Protein AF-A0A8E7EJH7-F1 (afdb_monomer_lite)

InterPro domains:
  IPR011990 Tetratricopeptide-like helical domain superfamily [G3DSA:1.25.40.10] (66-217)
  IPR011990 Tetratricopeptide-like helical domain superfamily [SSF48452] (89-198)
  IPR019734 Tetratricopeptide repeat [PS50005] (94-127)
  IPR019734 Tetratricopeptide repeat [PS50005] (128-161)
  IPR019734 Tetratricopeptide repeat [SM00028] (94-127)
  IPR019734 Tetratricopeptide repeat [SM00028] (128-161)
  IPR019734 Tetratricopeptide repeat [SM00028] (165-198)
  IPR051685 Ycf3/AcsC/BcsC/TPR Multifunctional [PTHR44943] (89-193)

Foldseek 3Di:
DPPVVVVVVVVVVVVVVPPPPPPVPPPFDDDPPDGDDPVDDPPPDDDDDPDDDDDPPDPDPPVVVVPDDPVVVVPPDPPPCPPPPPPPLDVVQLVVLLVQLVVCVVVVNLVSNLVSLVVSCVSPVLALSSLLSNLVSCVSVVVLVVSLVSLVSSVVSPPDLDQSLSSLLSNLVSCVVVLVLVSSLVSLVSSLVSCVVNVDDPPVVNVVSVVSNVVSVVSVVVVVVVVPPPPDPPPPPDD

Radius of gyration: 35.53 Å; chains: 1; bounding box: 103×57×120 Å

Sequence (239 aa):
MSHNLLTLLILTILLSVVGIVCTADTGKVYYNGYAFDPDLVPSGMVPYEDGWSHGSLFSAPNWLLKQIDQNLMSTVLDRGVTPSPTPTITPDQTDDYITTGYAALDGGNYRGAYSAFQKATELDPTNPEAWYGLGITLERQKRYLSALEAYQQAITSAEGAASNWASYAGLGRVFNNLNRFPEAVNALETALTQYENAGVSHPDEQDEITRLLEEVRRKLGEHNSYFSSPYIPPLVTGG

pLDDT: mean 71.61, std 22.42, range [33.59, 96.56]

Secondary structure (DSSP, 8-state):
--HHHHHHHHHHHHHHHS-------TT---STT----TT---TT----TT------S----HHHHTTS-TTTHHHH--------------HHHHHHHHHHHHHHHHTT-HHHHHHHHHHHHHH-TT-HHHHHHHHHHHHHTT-HHHHHHHHHHHHHHT-SS---HHHHHHHHHHHHHTT-HHHHHHHHHHHHHHHHHHT---HHHHHHHHHHHHHHHHHHHHHHHHHT-----------

Structure (mmCIF, N/CA/C/O backbone):
data_AF-A0A8E7EJH7-F1
#
_entry.id   AF-A0A8E7EJH7-F1
#
loop_
_atom_site.group_PDB
_atom_site.id
_atom_site.type_symbol
_atom_site.label_atom_id
_atom_site.label_alt_id
_atom_site.label_comp_id
_atom_site.label_asym_id
_atom_site.label_entity_id
_atom_site.label_seq_id
_atom_site.pdbx_PDB_ins_code
_atom_site.Cartn_x
_atom_site.Cartn_y
_atom_site.Cartn_z
_atom_site.occupancy
_atom_site.B_iso_or_equiv
_atom_site.auth_seq_id
_atom_site.auth_comp_id
_atom_site.auth_asym_id
_atom_site.auth_atom_id
_atom_site.pdbx_PDB_model_num
ATOM 1 N N . MET A 1 1 ? 71.546 -33.911 -71.007 1.00 57.72 1 MET A N 1
ATOM 2 C CA . MET A 1 1 ? 70.275 -33.217 -70.685 1.00 57.72 1 MET A CA 1
ATOM 3 C C . MET A 1 1 ? 69.485 -33.852 -69.529 1.00 57.72 1 MET A C 1
ATOM 5 O O . MET A 1 1 ? 68.487 -33.268 -69.140 1.00 57.72 1 MET A O 1
ATOM 9 N N . SER A 1 2 ? 69.914 -34.970 -68.918 1.00 60.00 2 SER A N 1
ATOM 10 C CA . SER A 1 2 ? 69.167 -35.632 -67.826 1.00 60.00 2 SER A CA 1
ATOM 11 C C . SER A 1 2 ? 69.536 -35.184 -66.400 1.00 60.00 2 SER A C 1
ATOM 13 O O . SER A 1 2 ? 68.711 -35.314 -65.503 1.00 60.00 2 SER A O 1
ATOM 15 N N . HIS A 1 3 ? 70.729 -34.619 -66.164 1.00 57.25 3 HIS A N 1
ATOM 16 C CA . HIS A 1 3 ? 71.141 -34.200 -64.811 1.00 57.25 3 HIS A CA 1
ATOM 17 C C . HIS A 1 3 ? 70.481 -32.906 -64.314 1.00 57.25 3 HIS A C 1
ATOM 19 O O . HIS A 1 3 ? 70.252 -32.778 -63.118 1.00 57.25 3 HIS A O 1
ATOM 25 N N . ASN A 1 4 ? 70.097 -31.996 -65.215 1.00 58.16 4 ASN A N 1
ATOM 26 C CA . ASN A 1 4 ? 69.425 -30.746 -64.836 1.00 58.16 4 ASN A CA 1
ATOM 27 C C . ASN A 1 4 ? 67.951 -30.943 -64.458 1.00 58.16 4 ASN A C 1
ATOM 29 O O . ASN A 1 4 ? 67.398 -30.131 -63.725 1.00 58.16 4 ASN A O 1
ATOM 33 N N . LEU A 1 5 ? 67.312 -32.015 -64.940 1.00 61.06 5 LEU A N 1
ATOM 34 C CA . LEU A 1 5 ? 65.922 -32.307 -64.590 1.00 61.06 5 LEU A CA 1
ATOM 35 C C . LEU A 1 5 ? 65.820 -32.884 -63.172 1.00 61.06 5 LEU A C 1
ATOM 37 O O . LEU A 1 5 ? 64.914 -32.527 -62.429 1.00 61.06 5 LEU A O 1
ATOM 41 N N . LEU A 1 6 ? 66.777 -33.736 -62.785 1.00 63.75 6 LEU A N 1
ATOM 42 C CA . LEU A 1 6 ? 66.809 -34.355 -61.459 1.00 63.75 6 LEU A CA 1
ATOM 43 C C . LEU A 1 6 ? 67.127 -33.328 -60.361 1.00 63.75 6 LEU A C 1
ATOM 45 O O . LEU A 1 6 ? 66.507 -33.353 -59.303 1.00 63.75 6 LEU A O 1
ATOM 49 N N . THR A 1 7 ? 68.048 -32.394 -60.618 1.00 65.25 7 THR A N 1
ATOM 50 C CA . THR A 1 7 ? 68.388 -31.330 -59.660 1.00 65.25 7 THR A CA 1
ATOM 51 C C . THR A 1 7 ? 67.253 -30.328 -59.480 1.00 65.25 7 THR A C 1
ATOM 53 O O . THR A 1 7 ? 66.988 -29.937 -58.346 1.00 65.25 7 THR A O 1
ATOM 56 N N . LEU A 1 8 ? 66.529 -29.970 -60.549 1.00 62.28 8 LEU A N 1
ATOM 57 C CA . LEU A 1 8 ? 65.322 -29.146 -60.427 1.00 62.28 8 LEU A CA 1
ATOM 58 C C . LEU A 1 8 ? 64.228 -29.860 -59.630 1.00 62.28 8 LEU A C 1
ATOM 60 O O . LEU A 1 8 ? 63.606 -29.232 -58.782 1.00 62.28 8 LEU A O 1
ATOM 64 N N . LEU A 1 9 ? 64.032 -31.165 -59.850 1.00 63.28 9 LEU A N 1
ATOM 65 C CA . LEU A 1 9 ? 62.998 -31.933 -59.158 1.00 63.28 9 LEU A CA 1
ATOM 66 C C . LEU A 1 9 ? 63.302 -32.066 -57.654 1.00 63.28 9 LEU A C 1
ATOM 68 O O . LEU A 1 9 ? 62.420 -31.863 -56.821 1.00 63.28 9 LEU A O 1
ATOM 72 N N . ILE A 1 10 ? 64.569 -32.299 -57.293 1.00 63.81 10 ILE A N 1
ATOM 73 C CA . ILE A 1 10 ? 65.023 -32.335 -55.893 1.00 63.81 10 ILE A CA 1
ATOM 74 C C . ILE A 1 10 ? 64.901 -30.950 -55.239 1.00 63.81 10 ILE A C 1
ATOM 76 O O . ILE A 1 10 ? 64.446 -30.864 -54.101 1.00 63.81 10 ILE A O 1
ATOM 80 N N . LEU A 1 11 ? 65.230 -29.864 -55.948 1.00 56.41 11 LEU A N 1
ATOM 81 C CA . LEU A 1 11 ? 65.110 -28.497 -55.426 1.00 56.41 11 LEU A CA 1
ATOM 82 C C . LEU A 1 11 ? 63.642 -28.082 -55.226 1.00 56.41 11 LEU A C 1
ATOM 84 O O . LEU A 1 11 ? 63.324 -27.432 -54.232 1.00 56.41 11 LEU A O 1
ATOM 88 N N . THR A 1 12 ? 62.730 -28.507 -56.110 1.00 60.38 12 THR A N 1
ATOM 89 C CA . THR A 1 12 ? 61.286 -28.272 -55.937 1.00 60.38 12 THR A CA 1
ATOM 90 C C . THR A 1 12 ? 60.697 -29.068 -54.777 1.00 60.38 12 THR A C 1
ATOM 92 O O . THR A 1 12 ? 59.865 -28.540 -54.042 1.00 60.38 12 THR A O 1
ATOM 95 N N . ILE A 1 13 ? 61.168 -30.299 -54.548 1.00 58.69 13 ILE A N 1
ATOM 96 C CA . ILE A 1 13 ? 60.744 -31.098 -53.393 1.00 58.69 13 ILE A CA 1
ATOM 97 C C . ILE A 1 13 ? 61.291 -30.473 -52.099 1.00 58.69 13 ILE A C 1
ATOM 99 O O . ILE A 1 13 ? 60.540 -30.330 -51.137 1.00 58.69 13 ILE A O 1
ATOM 103 N N . LEU A 1 14 ? 62.540 -29.989 -52.084 1.00 53.44 14 LEU A N 1
ATOM 104 C CA . LEU A 1 14 ? 63.108 -29.310 -50.913 1.00 53.44 14 LEU A CA 1
ATOM 105 C C . LEU A 1 14 ? 62.380 -27.994 -50.580 1.00 53.44 14 LEU A C 1
ATOM 107 O O . LEU A 1 14 ? 62.114 -27.733 -49.409 1.00 53.44 14 LEU A O 1
ATOM 111 N N . LEU A 1 15 ? 61.996 -27.195 -51.587 1.00 50.91 15 LEU A N 1
ATOM 112 C CA . LEU A 1 15 ? 61.201 -25.978 -51.365 1.00 50.91 15 LEU A CA 1
ATOM 113 C C . LEU A 1 15 ? 59.776 -26.279 -50.873 1.00 50.91 15 LEU A C 1
ATOM 115 O O . LEU A 1 15 ? 59.219 -25.476 -50.129 1.00 50.91 15 LEU A O 1
ATOM 119 N N . SER A 1 16 ? 59.201 -27.432 -51.230 1.00 52.47 16 SER A N 1
ATOM 120 C CA . SER A 1 16 ? 57.881 -27.844 -50.731 1.00 52.47 16 SER A CA 1
ATOM 121 C C . SER A 1 16 ? 57.896 -28.365 -49.286 1.00 52.47 16 SER A C 1
ATOM 123 O O . SER A 1 16 ? 56.872 -28.310 -48.613 1.00 52.47 16 SER A O 1
ATOM 125 N N . VAL A 1 17 ? 59.052 -28.817 -48.783 1.00 52.12 17 VAL A N 1
ATOM 126 C CA . VAL A 1 17 ? 59.202 -29.362 -47.418 1.00 52.12 17 VAL A CA 1
ATOM 127 C C . VAL A 1 17 ? 59.633 -28.291 -46.402 1.00 52.12 17 VAL A C 1
ATOM 129 O O . VAL A 1 17 ? 59.343 -28.420 -45.217 1.00 52.12 17 VAL A O 1
ATOM 132 N N . VAL A 1 18 ? 60.263 -27.194 -46.841 1.00 49.22 18 VAL A N 1
ATOM 133 C CA . VAL A 1 18 ? 60.712 -26.089 -45.958 1.00 49.22 18 VAL A CA 1
ATOM 134 C C . VAL A 1 18 ? 59.672 -24.956 -45.841 1.00 49.22 18 VAL A C 1
ATOM 136 O O . VAL A 1 18 ? 59.813 -24.048 -45.029 1.00 49.22 18 VAL A O 1
ATOM 139 N N . GLY A 1 19 ? 58.568 -25.036 -46.587 1.00 44.94 19 GLY A N 1
ATOM 140 C CA . GLY A 1 19 ? 57.466 -24.071 -46.568 1.00 44.94 19 GLY A CA 1
ATOM 141 C C . GLY A 1 19 ? 56.449 -24.245 -45.436 1.00 44.94 19 GLY A C 1
ATOM 142 O O . GLY A 1 19 ? 55.295 -23.865 -45.622 1.00 44.94 19 GLY A O 1
ATOM 143 N N . ILE A 1 20 ? 56.832 -24.790 -44.274 1.00 44.47 20 ILE A N 1
ATOM 144 C CA . ILE A 1 20 ? 56.028 -24.630 -43.052 1.00 44.47 20 ILE A CA 1
ATOM 145 C C . ILE A 1 20 ? 56.262 -23.198 -42.571 1.00 44.47 20 ILE A C 1
ATOM 147 O O . ILE A 1 20 ? 57.064 -22.917 -41.682 1.00 44.47 20 ILE A O 1
ATOM 151 N N . VAL A 1 21 ? 55.575 -22.262 -43.222 1.00 41.03 21 VAL A N 1
ATOM 152 C CA . VAL A 1 21 ? 55.301 -20.959 -42.636 1.00 41.03 21 VAL A CA 1
ATOM 153 C C . VAL A 1 21 ? 54.474 -21.261 -41.395 1.00 41.03 21 VAL A C 1
ATOM 155 O O . VAL A 1 21 ? 53.300 -21.611 -41.491 1.00 41.03 21 VAL A O 1
ATOM 158 N N . CYS A 1 22 ? 55.104 -21.168 -40.225 1.00 36.59 22 CYS A N 1
ATOM 159 C CA . CYS A 1 22 ? 54.398 -20.984 -38.970 1.00 36.59 22 CYS A CA 1
ATOM 160 C C . CYS A 1 22 ? 53.607 -19.680 -39.089 1.00 36.59 22 CYS A C 1
ATOM 162 O O . CYS A 1 22 ? 54.079 -18.610 -38.707 1.00 36.59 22 CYS A O 1
ATOM 164 N N . THR A 1 23 ? 52.405 -19.748 -39.652 1.00 38.47 23 THR A N 1
ATOM 165 C CA . THR A 1 23 ? 51.382 -18.758 -39.365 1.00 38.47 23 THR A CA 1
ATOM 166 C C . THR A 1 23 ? 51.063 -18.954 -37.893 1.00 38.47 23 THR A C 1
ATOM 168 O O . THR A 1 23 ? 50.381 -19.910 -37.522 1.00 38.47 23 THR A O 1
ATOM 171 N N . ALA A 1 24 ? 51.640 -18.109 -37.039 1.00 36.69 24 ALA A N 1
ATOM 172 C CA . ALA A 1 24 ? 51.124 -17.920 -35.698 1.00 36.69 24 ALA A CA 1
ATOM 173 C C . ALA A 1 24 ? 49.664 -17.493 -35.871 1.00 36.69 24 ALA A C 1
ATOM 175 O O . ALA A 1 24 ? 49.380 -16.373 -36.288 1.00 36.69 24 ALA A O 1
ATOM 176 N N . ASP A 1 25 ? 48.761 -18.445 -35.669 1.00 36.34 25 ASP A N 1
ATOM 177 C CA . ASP A 1 25 ? 47.325 -18.237 -35.658 1.00 36.34 25 ASP A CA 1
ATOM 178 C C . ASP A 1 25 ? 47.022 -17.321 -34.467 1.00 36.34 25 ASP A C 1
ATOM 180 O O . ASP A 1 25 ? 46.961 -17.755 -33.316 1.00 36.34 25 ASP A O 1
ATOM 184 N N . THR A 1 26 ? 46.931 -16.017 -34.727 1.00 43.16 26 THR A N 1
ATOM 185 C CA . THR A 1 26 ? 46.652 -14.983 -33.722 1.00 43.16 26 THR A CA 1
ATOM 186 C C . THR A 1 26 ? 45.190 -14.995 -33.252 1.00 43.16 26 THR A C 1
ATOM 188 O O . THR A 1 26 ? 44.750 -14.044 -32.613 1.00 43.16 26 THR A O 1
ATOM 191 N N . GLY A 1 27 ? 44.431 -16.063 -33.530 1.00 41.59 27 GLY A N 1
ATOM 192 C CA . GLY A 1 27 ? 43.027 -16.219 -33.144 1.00 41.59 27 GLY A CA 1
ATOM 193 C C . GLY A 1 27 ? 42.741 -17.150 -31.958 1.00 41.59 27 GLY A C 1
ATOM 194 O O . GLY A 1 27 ? 41.579 -17.288 -31.588 1.00 41.59 27 GLY A O 1
ATOM 195 N N . LYS A 1 28 ? 43.740 -17.805 -31.347 1.00 38.38 28 LYS A N 1
ATOM 196 C CA . LYS A 1 28 ? 43.496 -18.784 -30.267 1.00 38.38 28 LYS A CA 1
ATOM 197 C C . LYS A 1 28 ? 43.842 -18.219 -28.893 1.00 38.38 28 LYS A C 1
ATOM 199 O O . LYS A 1 28 ? 45.005 -17.981 -28.576 1.00 38.38 28 LYS A O 1
ATOM 204 N N . VAL A 1 29 ? 42.814 -18.023 -28.069 1.00 41.84 29 VAL A N 1
ATOM 205 C CA . VAL A 1 29 ? 42.957 -17.674 -26.652 1.00 41.84 29 VAL A CA 1
ATOM 206 C C . VAL A 1 29 ? 43.350 -18.942 -25.900 1.00 41.84 29 VAL A C 1
ATOM 208 O O . VAL A 1 29 ? 42.558 -19.870 -25.759 1.00 41.84 29 VAL A O 1
ATOM 211 N N . TYR A 1 30 ? 44.597 -18.999 -25.446 1.00 35.34 30 TYR A N 1
ATOM 212 C CA . TYR A 1 30 ? 45.091 -20.089 -24.613 1.00 35.34 30 TYR A CA 1
ATOM 213 C C . TYR A 1 30 ? 44.662 -19.836 -23.168 1.00 35.34 30 TYR A C 1
ATOM 215 O O . TYR A 1 30 ? 45.074 -18.841 -22.573 1.00 35.34 30 TYR A O 1
ATOM 223 N N . TYR A 1 31 ? 43.880 -20.741 -22.581 1.00 38.62 31 TYR A N 1
ATOM 224 C CA . TYR A 1 31 ? 43.681 -20.773 -21.133 1.00 38.62 31 TYR A CA 1
ATOM 225 C C . TYR A 1 31 ? 44.515 -21.924 -20.571 1.00 38.62 31 TYR A C 1
ATOM 227 O O . TYR A 1 31 ? 44.312 -23.085 -20.916 1.00 38.62 31 TYR A O 1
ATOM 235 N N . ASN A 1 32 ? 45.502 -21.593 -19.740 1.00 38.81 32 ASN A N 1
ATOM 236 C CA . ASN A 1 32 ? 46.341 -22.560 -19.026 1.00 38.81 32 ASN A CA 1
ATOM 237 C C . ASN A 1 32 ? 47.134 -23.569 -19.899 1.00 38.81 32 ASN A C 1
ATOM 239 O O . ASN A 1 32 ? 47.402 -24.689 -19.472 1.00 38.81 32 ASN A O 1
ATOM 243 N N . GLY A 1 33 ? 47.548 -23.173 -21.109 1.00 37.47 33 GLY A N 1
ATOM 244 C CA . GLY A 1 33 ? 48.589 -23.877 -21.875 1.00 37.47 33 GLY A CA 1
ATOM 245 C C . GLY A 1 33 ? 48.167 -25.096 -22.707 1.00 37.47 33 GLY A C 1
ATOM 246 O O . GLY A 1 33 ? 49.045 -25.743 -23.273 1.00 37.47 33 GLY A O 1
ATOM 247 N N . TYR A 1 34 ? 46.873 -25.392 -22.854 1.00 37.00 34 TYR A N 1
ATOM 248 C CA . TYR A 1 34 ? 46.390 -26.451 -23.755 1.00 37.00 34 TYR A CA 1
ATOM 249 C C . TYR A 1 34 ? 45.575 -25.870 -24.915 1.00 37.00 34 TYR A C 1
ATOM 251 O O . TYR A 1 34 ? 44.840 -24.895 -24.748 1.00 37.00 34 TYR A O 1
ATOM 259 N N . ALA A 1 35 ? 45.736 -26.447 -26.108 1.00 36.91 35 ALA A N 1
ATOM 260 C CA . ALA A 1 35 ? 44.974 -26.057 -27.289 1.00 36.91 35 ALA A CA 1
ATOM 261 C C . ALA A 1 35 ? 43.517 -26.529 -27.154 1.00 36.91 35 ALA A C 1
ATOM 263 O O . ALA A 1 35 ? 43.267 -27.668 -26.773 1.00 36.91 35 ALA A O 1
ATOM 264 N N . PHE A 1 36 ? 42.573 -25.640 -27.462 1.00 41.69 36 PHE A N 1
ATOM 265 C CA . PHE A 1 36 ? 41.139 -25.925 -27.493 1.00 41.69 36 PHE A CA 1
ATOM 266 C C . PHE A 1 36 ? 40.832 -27.061 -28.487 1.00 41.69 36 PHE A C 1
ATOM 268 O O . PHE A 1 36 ? 41.150 -26.928 -29.671 1.00 41.69 36 PHE A O 1
ATOM 275 N N . ASP A 1 37 ? 40.221 -28.147 -28.005 1.00 44.44 37 ASP A N 1
ATOM 276 C CA . ASP A 1 37 ? 39.726 -29.275 -28.802 1.00 44.44 37 ASP A CA 1
ATOM 277 C C . ASP A 1 37 ? 38.200 -29.391 -28.592 1.00 44.44 37 ASP A C 1
ATOM 279 O O . ASP A 1 37 ? 37.767 -29.646 -27.464 1.00 44.44 37 ASP A O 1
ATOM 283 N N . PRO A 1 38 ? 37.367 -2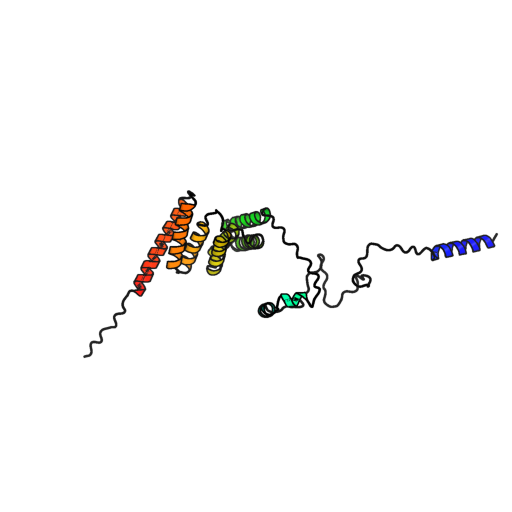9.137 -29.621 1.00 43.88 38 PRO A N 1
ATOM 284 C CA . PRO A 1 38 ? 35.908 -29.123 -29.495 1.00 43.88 38 PRO A CA 1
ATOM 285 C C . PRO A 1 38 ? 35.291 -30.500 -29.201 1.00 43.88 38 PRO A C 1
ATOM 287 O O . PRO A 1 38 ? 34.135 -30.553 -28.783 1.00 43.88 38 PRO A O 1
ATOM 290 N N . ASP A 1 39 ? 36.042 -31.594 -29.358 1.00 40.53 39 ASP A N 1
ATOM 291 C CA . ASP A 1 39 ? 35.541 -32.958 -29.143 1.00 40.53 39 ASP A CA 1
ATOM 292 C C . ASP A 1 39 ? 35.816 -33.492 -27.721 1.00 40.53 39 ASP A C 1
ATOM 294 O O . ASP A 1 39 ? 35.412 -34.605 -27.370 1.00 40.53 39 ASP A O 1
ATOM 298 N N . LEU A 1 40 ? 36.467 -32.697 -26.862 1.00 42.53 40 LEU A N 1
ATOM 299 C CA . LEU A 1 40 ? 36.835 -33.066 -25.491 1.00 42.53 40 LEU A CA 1
ATOM 300 C C . LEU A 1 40 ? 36.046 -32.240 -24.465 1.00 42.53 40 LEU A C 1
ATOM 302 O O . LEU A 1 40 ? 36.528 -31.259 -23.901 1.00 42.53 40 LEU A O 1
ATOM 306 N N . VAL A 1 41 ? 34.812 -32.669 -24.188 1.00 45.88 41 VAL A N 1
ATOM 307 C CA . VAL A 1 41 ? 33.980 -32.115 -23.106 1.00 45.88 41 VAL A CA 1
ATOM 308 C C . VAL A 1 41 ? 34.246 -32.897 -21.811 1.00 45.88 41 VAL A C 1
ATOM 310 O O . VAL A 1 41 ? 34.015 -34.110 -21.777 1.00 45.88 41 VAL A O 1
ATOM 313 N N . PRO A 1 42 ? 34.719 -32.263 -20.722 1.00 39.12 42 PRO A N 1
ATOM 314 C CA . PRO A 1 42 ? 34.851 -32.933 -19.433 1.00 39.12 42 PRO A CA 1
A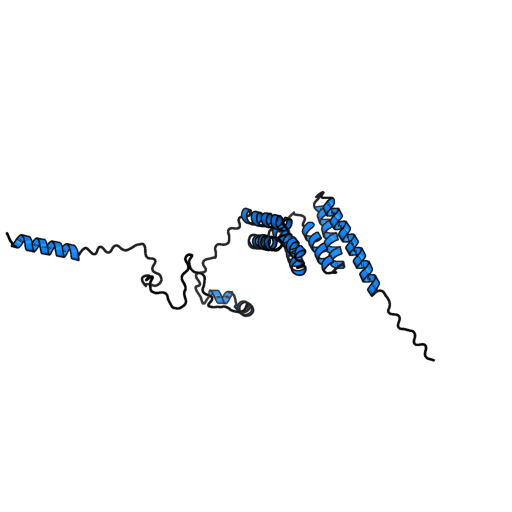TOM 315 C C . PRO A 1 42 ? 33.492 -33.422 -18.917 1.00 39.12 42 PRO A C 1
ATOM 317 O O . PRO A 1 42 ? 32.479 -32.731 -19.036 1.00 39.12 42 PRO A O 1
ATOM 320 N N . SER A 1 43 ? 33.473 -34.616 -18.319 1.00 33.59 43 SER A N 1
ATOM 321 C CA . SER A 1 43 ? 32.254 -35.244 -17.794 1.00 33.59 43 SER A CA 1
ATOM 322 C C . SER A 1 43 ? 31.529 -34.310 -16.813 1.00 33.59 43 SER A C 1
ATOM 324 O O . SER A 1 43 ? 32.072 -33.988 -15.756 1.00 33.59 43 SER A O 1
ATOM 326 N N . GLY A 1 44 ? 30.313 -33.877 -17.169 1.00 38.19 44 GLY A N 1
ATOM 327 C CA . GLY A 1 44 ? 29.472 -33.000 -16.342 1.00 38.19 44 GLY A CA 1
ATOM 328 C C . GLY A 1 44 ? 28.991 -31.698 -16.996 1.00 38.19 44 GLY A C 1
ATOM 329 O O . GLY A 1 44 ? 28.341 -30.907 -16.317 1.00 38.19 44 GLY A O 1
ATOM 330 N N . MET A 1 45 ? 29.269 -31.460 -18.281 1.00 36.84 45 MET A N 1
ATOM 331 C CA . MET A 1 45 ? 28.818 -30.260 -19.001 1.00 36.84 45 MET A CA 1
ATOM 332 C C . MET A 1 45 ? 27.928 -30.617 -20.199 1.00 36.84 45 MET A C 1
ATOM 334 O O . MET A 1 45 ? 28.250 -31.523 -20.964 1.00 36.84 45 MET A O 1
ATOM 338 N N . VAL A 1 46 ? 26.817 -29.892 -20.370 1.00 36.66 46 VAL A N 1
ATOM 339 C CA . VAL A 1 46 ? 25.979 -29.922 -21.582 1.00 36.66 46 VAL A CA 1
ATOM 340 C C . VAL A 1 46 ? 26.152 -28.571 -22.283 1.00 36.66 46 VAL A C 1
ATOM 342 O O . VAL A 1 46 ? 25.976 -27.548 -21.620 1.00 36.66 46 VAL A O 1
ATOM 345 N N . PRO A 1 47 ? 26.514 -28.519 -23.575 1.00 37.06 47 PRO A N 1
ATOM 346 C CA . PRO A 1 47 ? 26.635 -27.250 -24.283 1.00 37.06 47 PRO A CA 1
ATOM 347 C C . PRO A 1 47 ? 25.248 -26.664 -24.600 1.00 37.06 47 PRO A C 1
ATOM 349 O O . PRO A 1 47 ? 24.346 -27.388 -25.019 1.00 37.06 47 PRO A O 1
ATOM 352 N N . TYR A 1 48 ? 25.089 -25.350 -24.423 1.00 40.69 48 TYR A N 1
ATOM 353 C CA . TYR A 1 48 ? 23.978 -24.563 -24.972 1.00 40.69 48 TYR A CA 1
ATOM 354 C C . TYR A 1 48 ? 24.527 -23.250 -25.552 1.00 40.69 48 TYR A C 1
ATOM 356 O O . TYR A 1 48 ? 25.571 -22.773 -25.104 1.00 40.69 48 TYR A O 1
ATOM 364 N N . GLU A 1 49 ? 23.853 -22.705 -26.566 1.00 38.03 49 GLU A N 1
ATOM 365 C CA . GLU A 1 49 ? 24.412 -21.767 -27.561 1.00 38.03 49 GLU A CA 1
ATOM 366 C C . GLU A 1 49 ? 24.817 -20.370 -27.039 1.00 38.03 49 GLU A C 1
ATOM 368 O O . GLU A 1 49 ? 25.513 -19.650 -27.750 1.00 38.03 49 GLU A O 1
ATOM 373 N N . ASP A 1 50 ? 24.518 -20.021 -25.782 1.00 36.41 50 ASP A N 1
ATOM 374 C CA . ASP A 1 50 ? 24.687 -18.649 -25.262 1.00 36.41 50 ASP A CA 1
ATOM 375 C C . ASP A 1 50 ? 25.735 -18.499 -24.137 1.00 36.41 50 ASP A C 1
ATOM 377 O O . ASP A 1 50 ? 25.752 -17.509 -23.403 1.00 36.41 50 ASP A O 1
ATOM 381 N N . GLY A 1 51 ? 26.660 -19.453 -23.999 1.00 38.50 51 GLY A N 1
ATOM 382 C CA . GLY A 1 51 ? 27.771 -19.349 -23.048 1.00 38.50 51 GLY A CA 1
ATOM 383 C C . GLY A 1 51 ? 27.424 -19.712 -21.595 1.00 38.50 51 GLY A C 1
ATOM 384 O O . GLY A 1 51 ? 26.282 -19.961 -21.217 1.00 38.50 51 GLY A O 1
ATOM 385 N N . TRP A 1 52 ? 28.480 -19.843 -20.789 1.00 40.84 52 TRP A N 1
ATOM 386 C CA . TRP A 1 52 ? 28.513 -20.516 -19.486 1.00 40.84 52 TRP A CA 1
ATOM 387 C C . TRP A 1 52 ? 27.441 -20.053 -18.481 1.00 40.84 52 TRP A C 1
ATOM 389 O O . TRP A 1 52 ? 27.601 -19.028 -17.820 1.00 40.84 52 TRP A O 1
ATOM 399 N N . SER A 1 53 ? 26.421 -20.885 -18.242 1.00 37.44 53 SER A N 1
ATOM 400 C CA . SER A 1 53 ? 25.651 -20.845 -16.993 1.00 37.44 53 SER A CA 1
ATOM 401 C C . SER A 1 53 ? 26.346 -21.734 -15.959 1.00 37.44 53 SER A C 1
ATOM 403 O O . SER A 1 53 ? 26.728 -22.870 -16.239 1.00 37.44 53 SER A O 1
ATOM 405 N N . HIS A 1 54 ? 26.609 -21.184 -14.772 1.00 40.22 54 HIS A N 1
ATOM 406 C CA . HIS A 1 54 ? 27.298 -21.896 -13.700 1.00 40.22 54 HIS A CA 1
ATOM 407 C C . HIS A 1 54 ? 26.529 -23.168 -13.333 1.00 40.22 54 HIS A C 1
ATOM 409 O O . HIS A 1 54 ? 25.434 -23.109 -12.775 1.00 40.22 54 HIS A O 1
ATOM 415 N N . GLY A 1 55 ? 27.129 -24.322 -13.627 1.00 36.22 55 GLY A N 1
ATOM 416 C CA . GLY A 1 55 ? 26.673 -25.600 -13.110 1.00 36.22 55 GLY A CA 1
ATOM 417 C C . GLY A 1 55 ? 26.622 -25.543 -11.586 1.00 36.22 55 GLY A C 1
ATOM 418 O O . GLY A 1 55 ? 27.636 -25.312 -10.924 1.00 36.22 55 GLY A O 1
ATOM 419 N N . SER A 1 56 ? 25.422 -25.730 -11.039 1.00 43.31 56 SER A N 1
ATOM 420 C CA . SER A 1 56 ? 25.162 -25.901 -9.613 1.00 43.31 56 SER A CA 1
ATOM 421 C C . SER A 1 56 ? 26.014 -27.031 -9.039 1.00 43.31 56 SER A C 1
ATOM 423 O O . SER A 1 56 ? 25.633 -28.196 -9.088 1.00 43.31 56 SER A O 1
ATOM 425 N N . LEU A 1 57 ? 27.154 -26.677 -8.451 1.00 40.72 57 LEU A N 1
ATOM 426 C CA . LEU A 1 57 ? 27.944 -27.565 -7.591 1.00 40.72 57 LEU A CA 1
ATOM 427 C C . LEU A 1 57 ? 27.743 -27.259 -6.097 1.00 40.72 57 LEU A C 1
ATOM 429 O O . LEU A 1 57 ? 28.195 -28.017 -5.247 1.00 40.72 57 LEU A O 1
ATOM 433 N N . PHE A 1 58 ? 26.990 -26.204 -5.765 1.00 44.53 58 PHE A N 1
ATOM 434 C CA . PHE A 1 58 ? 26.638 -25.853 -4.390 1.00 44.53 58 PHE A CA 1
ATOM 435 C C . PHE A 1 58 ? 25.162 -25.452 -4.276 1.00 44.53 58 PHE A C 1
ATOM 437 O O . PHE A 1 58 ? 24.834 -24.275 -4.154 1.00 44.53 58 PHE A O 1
ATOM 444 N N . SER A 1 59 ? 24.246 -26.421 -4.244 1.00 51.38 59 SER A N 1
ATOM 445 C CA . SER A 1 59 ? 22.939 -26.193 -3.608 1.00 51.38 59 SER A CA 1
ATOM 446 C C . SER A 1 59 ? 23.120 -26.199 -2.087 1.00 51.38 59 SER A C 1
ATOM 448 O O . SER A 1 59 ? 22.773 -27.162 -1.407 1.00 51.38 59 SER A O 1
ATOM 450 N N . ALA A 1 60 ? 23.725 -25.139 -1.549 1.00 49.03 60 ALA A N 1
ATOM 451 C CA . ALA A 1 60 ? 23.833 -24.930 -0.110 1.00 49.03 60 ALA A CA 1
ATOM 452 C C . ALA A 1 60 ? 22.530 -24.299 0.423 1.00 49.03 60 ALA A C 1
ATOM 454 O O . ALA A 1 60 ? 22.042 -23.330 -0.160 1.00 49.03 60 ALA A O 1
ATOM 455 N N . PRO A 1 61 ? 21.946 -24.801 1.526 1.00 45.50 61 PRO A N 1
ATOM 456 C CA . PRO A 1 61 ? 20.762 -24.188 2.120 1.00 45.50 61 PRO A CA 1
ATOM 457 C C . PRO A 1 61 ? 21.073 -22.788 2.680 1.00 45.50 61 PRO A C 1
ATOM 459 O O . PRO A 1 61 ? 22.149 -22.557 3.229 1.00 45.50 61 PRO A O 1
ATOM 462 N N . ASN A 1 62 ? 20.107 -21.861 2.595 1.0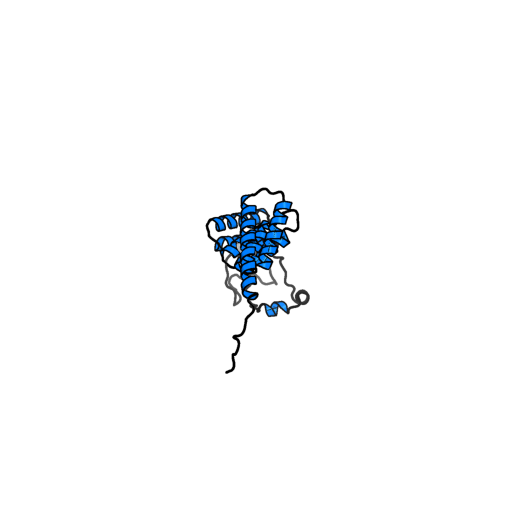0 46.56 62 ASN A N 1
ATOM 463 C CA . ASN A 1 62 ? 20.281 -20.433 2.929 1.00 46.56 62 ASN A CA 1
ATOM 464 C C . ASN A 1 62 ? 20.854 -20.152 4.330 1.00 46.56 62 ASN A C 1
ATOM 466 O O . ASN A 1 62 ? 21.438 -19.095 4.549 1.00 46.56 62 ASN A O 1
ATOM 470 N N . TRP A 1 63 ? 20.699 -21.069 5.288 1.00 53.59 63 TRP A N 1
ATOM 471 C CA . TRP A 1 63 ? 21.276 -20.912 6.625 1.00 53.59 63 TRP A CA 1
ATOM 472 C C . TRP A 1 63 ? 22.803 -21.078 6.636 1.00 53.59 63 TRP A C 1
ATOM 474 O O . TRP A 1 63 ? 23.473 -20.402 7.411 1.00 53.59 63 TRP A O 1
ATOM 484 N N . LEU A 1 64 ? 23.357 -21.921 5.756 1.00 48.53 64 LEU A N 1
ATOM 485 C CA . LEU A 1 64 ? 24.797 -22.165 5.651 1.00 48.53 64 LEU A CA 1
ATOM 486 C C . LEU A 1 64 ? 25.503 -20.967 5.006 1.00 48.53 64 LEU A C 1
ATOM 488 O O . LEU A 1 64 ? 26.563 -20.555 5.463 1.00 48.53 64 LEU A O 1
ATOM 492 N N . LEU A 1 65 ? 24.862 -20.343 4.012 1.00 55.09 65 LEU A N 1
ATOM 493 C CA . LEU A 1 65 ? 25.348 -19.110 3.382 1.00 55.09 65 LEU A CA 1
ATOM 494 C C . LEU A 1 65 ? 25.453 -17.940 4.375 1.00 55.09 65 LEU A C 1
ATOM 496 O O . LEU A 1 65 ? 26.320 -17.088 4.220 1.00 55.09 65 LEU A O 1
ATOM 500 N N . LYS A 1 66 ? 24.613 -17.915 5.420 1.00 53.66 66 LYS A N 1
ATOM 501 C CA . LYS A 1 66 ? 24.639 -16.876 6.465 1.00 53.66 66 LYS A CA 1
ATOM 502 C C . LYS A 1 66 ? 25.774 -17.033 7.483 1.00 53.66 66 LYS A C 1
ATOM 504 O O . LYS A 1 66 ? 26.025 -16.094 8.228 1.00 53.66 66 LYS A O 1
ATOM 509 N N . GLN A 1 67 ? 26.419 -18.199 7.552 1.00 52.59 67 GLN A N 1
ATOM 510 C CA . GLN A 1 67 ? 27.504 -18.479 8.506 1.00 52.59 67 GLN A CA 1
ATOM 511 C C . GLN A 1 67 ? 28.902 -18.265 7.914 1.00 52.59 67 GLN A C 1
ATOM 513 O O . GLN A 1 67 ? 29.891 -18.325 8.642 1.00 52.59 67 GLN A O 1
ATOM 518 N N . ILE A 1 68 ? 28.998 -18.026 6.606 1.00 53.16 68 ILE A N 1
ATOM 519 C CA . ILE A 1 68 ? 30.268 -17.745 5.941 1.00 53.16 68 ILE A CA 1
ATOM 520 C C . ILE A 1 68 ? 30.602 -16.271 6.170 1.00 53.16 68 ILE A C 1
ATOM 522 O O . ILE A 1 68 ? 29.870 -15.386 5.729 1.00 53.16 68 ILE A O 1
ATOM 526 N N . ASP A 1 69 ? 31.716 -16.011 6.852 1.00 48.75 69 ASP A N 1
ATOM 527 C CA . ASP A 1 69 ? 32.273 -14.666 6.966 1.00 48.75 69 ASP A CA 1
ATOM 528 C C . ASP A 1 69 ? 32.678 -14.173 5.566 1.00 48.75 69 ASP A C 1
ATOM 530 O O . ASP A 1 69 ? 33.535 -14.764 4.899 1.00 48.75 69 ASP A O 1
ATOM 534 N N . GLN A 1 70 ? 32.036 -13.098 5.099 1.00 54.19 70 GLN A N 1
ATOM 535 C CA . GLN A 1 70 ? 32.273 -12.519 3.772 1.00 54.19 70 GLN A CA 1
ATOM 536 C C . GLN A 1 70 ? 33.726 -12.054 3.596 1.00 54.19 70 GLN A C 1
ATOM 538 O O . GLN A 1 70 ? 34.228 -12.035 2.472 1.00 54.19 70 GLN A O 1
ATOM 543 N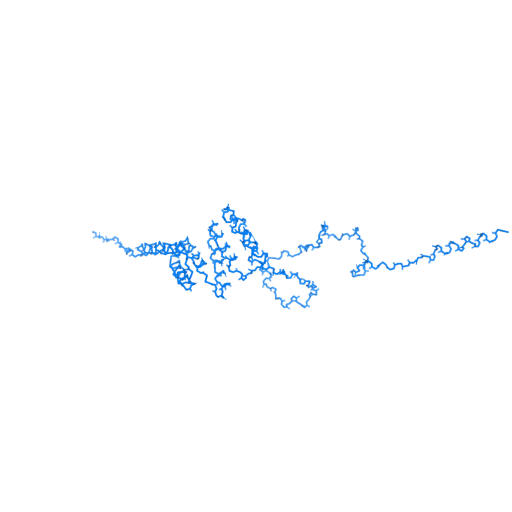 N . ASN A 1 71 ? 34.433 -11.773 4.695 1.00 46.47 71 ASN A N 1
ATOM 544 C CA . ASN A 1 71 ? 35.842 -11.390 4.679 1.00 46.47 71 ASN A CA 1
ATOM 545 C C . ASN A 1 71 ? 36.798 -12.590 4.590 1.00 46.47 71 ASN A C 1
ATOM 547 O O . ASN A 1 71 ? 37.967 -12.411 4.257 1.00 46.47 71 ASN A O 1
ATOM 551 N N . LEU A 1 72 ? 36.324 -13.817 4.838 1.00 47.84 72 LEU A N 1
ATOM 552 C CA . LEU A 1 72 ? 37.110 -15.039 4.629 1.00 47.84 72 LEU A CA 1
ATOM 553 C C . LEU A 1 72 ? 37.090 -15.504 3.164 1.00 47.84 72 LEU A C 1
ATOM 555 O O . LEU A 1 72 ? 37.972 -16.244 2.734 1.00 47.84 72 LEU A O 1
ATOM 559 N N . MET A 1 73 ? 36.098 -15.071 2.379 1.00 44.69 73 MET A N 1
ATOM 560 C CA . MET A 1 73 ? 35.977 -15.417 0.957 1.00 44.69 73 MET A CA 1
ATOM 561 C C . MET A 1 73 ? 37.014 -14.722 0.069 1.00 44.69 73 MET A C 1
ATOM 563 O O . MET A 1 73 ? 37.279 -15.206 -1.028 1.00 44.69 73 MET A O 1
ATOM 567 N N . SER A 1 74 ? 37.608 -13.620 0.531 1.00 46.28 74 SER A N 1
ATOM 568 C CA . SER A 1 74 ? 38.559 -12.824 -0.251 1.00 46.28 74 SER A CA 1
ATOM 569 C C . SER A 1 74 ? 39.997 -13.350 -0.214 1.00 46.28 74 SER A C 1
ATOM 571 O O . SER A 1 74 ? 40.808 -12.919 -1.027 1.00 46.28 74 SER A O 1
ATOM 573 N N . THR A 1 75 ? 40.339 -14.274 0.693 1.00 43.59 75 THR A N 1
ATOM 574 C CA . THR A 1 75 ? 41.741 -14.686 0.911 1.00 43.59 75 THR A CA 1
ATOM 575 C C . THR A 1 75 ? 42.109 -16.071 0.377 1.00 43.59 75 THR A C 1
ATOM 577 O O . THR A 1 75 ? 43.297 -16.364 0.276 1.00 43.59 75 THR A O 1
ATOM 580 N N . VAL A 1 76 ? 41.146 -16.923 -0.002 1.00 44.88 76 VAL A N 1
ATOM 581 C CA . VAL A 1 76 ? 41.442 -18.321 -0.406 1.00 44.88 76 VAL A CA 1
ATOM 582 C C . VAL A 1 76 ? 40.939 -18.694 -1.804 1.00 44.88 76 VAL A C 1
ATOM 584 O O . VAL A 1 76 ? 41.321 -19.729 -2.340 1.00 44.88 76 VAL A O 1
ATOM 587 N N . LEU A 1 77 ? 40.150 -17.850 -2.463 1.00 44.25 77 LEU A N 1
ATOM 588 C CA . LEU A 1 77 ? 39.783 -18.066 -3.858 1.00 44.25 77 LEU A CA 1
ATOM 589 C C . LEU A 1 77 ? 39.943 -16.743 -4.590 1.00 44.25 77 LEU A C 1
ATOM 591 O O . LEU A 1 77 ? 39.135 -15.837 -4.400 1.00 44.25 77 LEU A O 1
ATOM 595 N N . ASP A 1 78 ? 40.962 -16.661 -5.444 1.00 42.19 78 ASP A N 1
ATOM 596 C CA . ASP A 1 78 ? 41.013 -15.721 -6.564 1.00 42.19 78 ASP A CA 1
ATOM 597 C C . ASP A 1 78 ? 39.859 -16.069 -7.519 1.00 42.19 78 ASP A C 1
ATOM 599 O O . ASP A 1 78 ? 40.016 -16.661 -8.585 1.00 42.19 78 ASP A O 1
ATOM 603 N N . ARG A 1 79 ? 38.628 -15.817 -7.062 1.00 45.09 79 ARG A N 1
ATOM 604 C CA . ARG A 1 79 ? 37.485 -15.697 -7.943 1.00 45.09 79 ARG A CA 1
ATOM 605 C C . ARG A 1 79 ? 37.761 -14.415 -8.694 1.00 45.09 79 ARG A C 1
ATOM 607 O O . ARG A 1 79 ? 37.641 -13.338 -8.115 1.00 45.09 79 ARG A O 1
ATOM 614 N N . GLY A 1 80 ? 38.091 -14.537 -9.974 1.00 37.47 80 GLY A N 1
ATOM 615 C CA . GLY A 1 80 ? 37.832 -13.471 -10.925 1.00 37.47 80 GLY A CA 1
ATOM 616 C C . GLY A 1 80 ? 36.350 -13.127 -10.828 1.00 37.47 80 GLY A C 1
ATOM 617 O O . GLY A 1 80 ? 35.514 -13.733 -11.490 1.00 37.47 80 GLY A O 1
ATOM 618 N N . VAL A 1 81 ? 36.010 -12.208 -9.927 1.00 41.47 81 VAL A N 1
ATOM 619 C CA . VAL A 1 81 ? 34.712 -11.562 -9.895 1.00 41.47 81 VAL A CA 1
ATOM 620 C C . VAL A 1 81 ? 34.738 -10.688 -11.130 1.00 41.47 81 VAL A C 1
ATOM 622 O O . VAL A 1 81 ? 35.245 -9.571 -11.100 1.00 41.47 81 VAL A O 1
ATOM 625 N N . THR A 1 82 ? 34.236 -11.201 -12.251 1.00 33.88 82 THR A N 1
ATOM 626 C CA . THR A 1 82 ? 33.650 -10.290 -13.223 1.00 33.88 82 THR A CA 1
ATOM 627 C C . THR A 1 82 ? 32.541 -9.593 -12.445 1.00 33.88 82 THR A C 1
ATOM 629 O O . THR A 1 82 ? 31.621 -10.296 -12.007 1.00 33.88 82 THR A O 1
ATOM 632 N N . PRO A 1 83 ? 32.618 -8.277 -12.168 1.00 36.44 83 PRO A N 1
ATOM 633 C CA . PRO A 1 83 ? 31.440 -7.592 -11.676 1.00 36.44 83 PRO A CA 1
ATOM 634 C C . PRO A 1 83 ? 30.347 -7.916 -12.692 1.00 36.44 83 PRO A C 1
ATOM 636 O O . PRO A 1 83 ? 30.521 -7.656 -13.885 1.00 36.44 83 PRO A O 1
ATOM 639 N N . SER A 1 84 ? 29.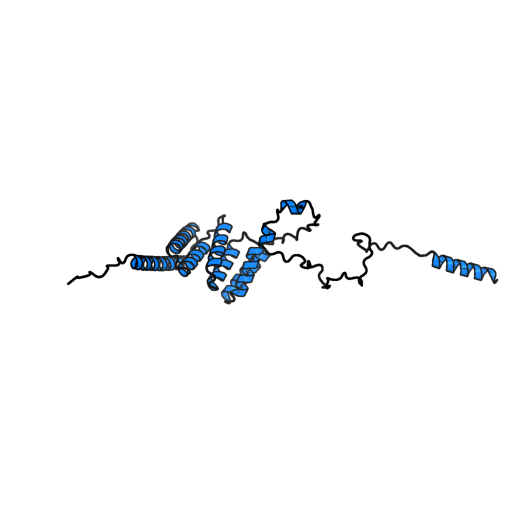276 -8.581 -12.243 1.00 35.00 84 SER A N 1
ATOM 640 C CA . SER A 1 84 ? 28.057 -8.655 -13.047 1.00 35.00 84 SER A CA 1
ATOM 641 C C . SER A 1 84 ? 27.805 -7.226 -13.509 1.00 35.00 84 SER A C 1
ATOM 643 O O . SER A 1 84 ? 27.937 -6.341 -12.654 1.00 35.00 84 SER A O 1
ATOM 645 N N . PRO A 1 85 ? 27.545 -6.964 -14.805 1.00 36.97 85 PRO A N 1
ATOM 646 C CA . PRO A 1 85 ? 27.270 -5.606 -15.237 1.00 36.97 85 PRO A CA 1
ATOM 647 C C . PRO A 1 85 ? 26.214 -5.070 -14.284 1.00 36.97 85 PRO A C 1
ATOM 649 O O . PRO A 1 85 ? 25.134 -5.655 -14.177 1.00 36.97 85 PRO A O 1
ATOM 652 N N . THR A 1 86 ? 26.571 -4.048 -13.499 1.00 40.38 86 THR A N 1
ATOM 653 C CA . THR A 1 86 ? 25.590 -3.332 -12.697 1.00 40.38 86 THR A CA 1
ATOM 654 C C . THR A 1 86 ? 24.546 -2.926 -13.721 1.00 40.38 86 THR A C 1
ATOM 656 O O . THR A 1 86 ? 24.942 -2.246 -14.680 1.00 40.38 86 THR A O 1
ATOM 659 N N . PRO A 1 87 ? 23.294 -3.427 -13.639 1.00 48.03 87 PRO A N 1
ATOM 660 C CA . PRO A 1 87 ? 22.289 -3.071 -14.622 1.00 48.03 87 PRO A CA 1
ATOM 661 C C . PRO A 1 87 ? 22.323 -1.555 -14.680 1.00 48.03 87 PRO A C 1
ATOM 663 O O . PRO A 1 87 ? 22.233 -0.885 -13.652 1.00 48.03 87 PRO A O 1
ATOM 666 N N . THR A 1 88 ? 22.653 -1.022 -15.853 1.00 44.09 88 THR A N 1
ATOM 667 C CA . THR A 1 88 ? 22.683 0.420 -16.032 1.00 44.09 88 THR A CA 1
ATOM 668 C C . THR A 1 88 ? 21.230 0.821 -15.885 1.00 44.09 88 THR A C 1
ATOM 670 O O . THR A 1 88 ? 20.441 0.542 -16.782 1.00 44.09 88 THR A O 1
ATOM 673 N N . ILE A 1 89 ? 20.864 1.321 -14.702 1.00 53.81 89 ILE A N 1
ATOM 674 C CA . ILE A 1 89 ? 19.498 1.716 -14.379 1.00 53.81 89 ILE A CA 1
ATOM 675 C C . ILE A 1 89 ? 19.178 2.842 -15.350 1.00 53.81 89 ILE A C 1
ATOM 677 O O . ILE A 1 89 ? 19.671 3.960 -15.201 1.00 53.81 89 ILE A O 1
ATOM 681 N N . THR A 1 90 ? 18.434 2.533 -16.402 1.00 57.03 90 THR A N 1
ATOM 682 C CA . THR A 1 90 ? 17.835 3.549 -17.248 1.00 57.03 90 THR A CA 1
ATOM 683 C C . THR A 1 90 ? 16.454 3.814 -16.655 1.00 57.03 90 THR A C 1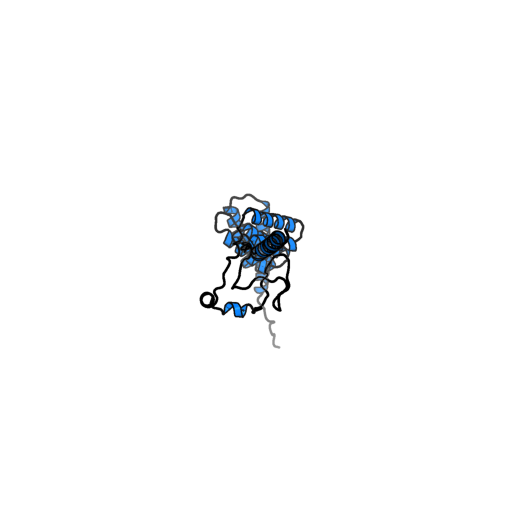
ATOM 685 O O . THR A 1 90 ? 15.626 2.903 -16.654 1.00 57.03 90 THR A O 1
ATOM 688 N N . PRO A 1 91 ? 16.186 5.025 -16.130 1.00 61.56 91 PRO A N 1
ATOM 689 C CA . PRO A 1 91 ? 14.870 5.384 -15.589 1.00 61.56 91 PRO A CA 1
ATOM 690 C C . PRO A 1 91 ? 13.720 5.040 -16.550 1.00 61.56 91 PRO A C 1
ATOM 692 O O . PRO A 1 91 ? 12.687 4.533 -16.132 1.00 61.56 91 PRO A O 1
ATOM 695 N N . ASP A 1 92 ? 13.984 5.168 -17.854 1.00 70.75 92 ASP A N 1
ATOM 696 C CA . ASP A 1 92 ? 13.075 4.827 -18.954 1.00 70.75 92 ASP A CA 1
ATOM 697 C C . ASP A 1 92 ? 12.577 3.365 -18.930 1.00 70.75 92 ASP A C 1
ATOM 699 O O . ASP A 1 92 ? 11.452 3.073 -19.317 1.00 70.75 92 ASP A O 1
ATOM 703 N N . GLN A 1 93 ? 13.389 2.419 -18.441 1.00 78.06 93 GLN A N 1
ATOM 704 C CA . GLN A 1 93 ? 12.965 1.020 -18.314 1.00 78.06 93 GLN A CA 1
ATOM 705 C C . GLN A 1 93 ? 12.094 0.795 -17.076 1.00 78.06 93 GLN A C 1
ATOM 707 O O . GLN A 1 93 ? 11.149 0.013 -17.136 1.00 78.06 93 GLN A O 1
ATOM 712 N N . THR A 1 94 ? 12.383 1.468 -15.959 1.00 85.00 94 THR A N 1
ATOM 713 C CA . THR A 1 94 ? 11.556 1.380 -14.746 1.00 85.00 94 THR A CA 1
ATOM 714 C C . THR A 1 94 ? 10.149 1.913 -15.017 1.00 85.00 94 THR A C 1
ATOM 716 O O . THR A 1 94 ? 9.168 1.245 -14.683 1.00 85.00 94 THR A O 1
ATOM 719 N N . ASP A 1 95 ? 10.048 3.061 -15.686 1.00 88.12 95 ASP A N 1
ATOM 720 C CA . ASP A 1 95 ? 8.773 3.708 -16.005 1.00 88.12 95 ASP A CA 1
ATOM 721 C C . ASP A 1 95 ? 7.920 2.859 -16.974 1.00 88.12 95 ASP A C 1
ATOM 723 O O . ASP A 1 95 ? 6.699 2.754 -16.813 1.00 88.12 95 ASP A O 1
ATOM 727 N N . ASP A 1 96 ? 8.542 2.153 -17.925 1.00 91.38 96 ASP A N 1
ATOM 728 C CA . ASP A 1 96 ? 7.857 1.196 -18.813 1.00 91.38 96 ASP A CA 1
ATOM 729 C C . ASP A 1 96 ? 7.233 0.017 -18.037 1.00 91.38 96 ASP A C 1
ATOM 731 O O . ASP A 1 96 ? 6.082 -0.377 -18.264 1.00 91.38 96 ASP A O 1
ATOM 735 N N . TYR A 1 97 ? 7.942 -0.519 -17.039 1.00 92.56 97 TYR A N 1
ATOM 736 C CA . TYR A 1 97 ? 7.390 -1.568 -16.177 1.00 92.56 97 TYR A CA 1
ATOM 737 C C . TYR A 1 97 ? 6.282 -1.054 -15.251 1.00 92.56 97 TYR A C 1
ATOM 739 O O . TYR A 1 97 ? 5.317 -1.784 -15.009 1.00 92.56 97 TYR A O 1
ATOM 747 N N . ILE A 1 98 ? 6.377 0.184 -14.759 1.00 92.69 98 ILE A N 1
ATOM 748 C CA . ILE A 1 98 ? 5.324 0.821 -13.952 1.00 92.69 98 ILE A CA 1
ATOM 749 C C . ILE A 1 98 ? 4.051 0.992 -14.788 1.00 92.69 98 ILE A C 1
ATOM 751 O O . ILE A 1 98 ? 2.977 0.542 -14.381 1.00 92.69 98 ILE A O 1
ATOM 755 N N . THR A 1 99 ? 4.163 1.570 -15.985 1.00 94.06 99 THR A N 1
ATOM 756 C CA . THR A 1 99 ? 3.020 1.778 -16.892 1.00 94.06 99 THR A CA 1
ATOM 757 C C . THR A 1 99 ? 2.390 0.455 -17.330 1.00 94.06 99 THR A C 1
ATOM 759 O O . THR A 1 99 ? 1.166 0.305 -17.278 1.00 94.06 99 THR A O 1
ATOM 762 N N . THR A 1 100 ? 3.204 -0.552 -17.657 1.00 93.19 100 THR A N 1
ATOM 763 C CA . THR A 1 100 ? 2.734 -1.918 -17.934 1.00 93.19 100 THR A CA 1
ATOM 764 C C . THR A 1 100 ? 2.022 -2.530 -16.724 1.00 93.19 100 THR A C 1
ATOM 766 O O . THR A 1 100 ? 1.003 -3.211 -16.873 1.00 93.19 100 THR A O 1
ATOM 769 N N . GLY A 1 101 ? 2.531 -2.285 -15.514 1.00 94.81 101 GLY A N 1
ATOM 770 C CA . GLY A 1 101 ? 1.930 -2.735 -14.261 1.00 94.81 101 GLY A CA 1
ATOM 771 C C . GLY A 1 101 ? 0.534 -2.158 -14.040 1.00 94.81 101 GLY A C 1
ATOM 772 O O . GLY A 1 101 ? -0.396 -2.913 -13.744 1.00 94.81 101 GLY A O 1
ATOM 773 N N . TYR A 1 102 ? 0.359 -0.853 -14.254 1.00 94.25 102 TYR A N 1
ATOM 774 C CA . TYR A 1 102 ? -0.950 -0.201 -14.165 1.00 94.25 102 TYR A CA 1
ATOM 775 C C . TYR A 1 102 ? -1.915 -0.680 -15.251 1.00 94.25 102 TYR A C 1
ATOM 777 O O . TYR A 1 102 ? -3.043 -1.052 -14.935 1.00 94.25 102 TYR A O 1
ATOM 785 N N . ALA A 1 103 ? -1.461 -0.813 -16.500 1.00 95.19 103 ALA A N 1
ATOM 786 C CA . ALA A 1 103 ? -2.287 -1.375 -17.570 1.00 95.19 103 ALA A CA 1
ATOM 787 C C . ALA A 1 103 ? -2.762 -2.807 -17.245 1.00 95.19 103 ALA A C 1
ATOM 789 O O . ALA A 1 103 ? -3.904 -3.184 -17.523 1.00 95.19 103 ALA A O 1
ATOM 790 N N . ALA A 1 104 ? -1.907 -3.617 -16.612 1.00 93.25 104 ALA A N 1
ATOM 791 C CA . ALA A 1 104 ? -2.274 -4.952 -16.152 1.00 93.25 104 ALA A CA 1
ATOM 792 C C . ALA A 1 104 ? -3.255 -4.928 -14.963 1.00 93.25 104 ALA A C 1
ATOM 794 O O . ALA A 1 104 ? -4.118 -5.807 -14.889 1.00 93.25 104 ALA A O 1
ATOM 795 N N . LEU A 1 105 ? -3.155 -3.947 -14.055 1.00 92.81 105 LEU A N 1
ATOM 796 C CA . LEU A 1 105 ? -4.123 -3.736 -12.971 1.00 92.81 105 LEU A CA 1
ATOM 797 C C . LEU A 1 105 ? -5.510 -3.386 -13.512 1.00 92.81 105 LEU A C 1
ATOM 799 O O . LEU A 1 105 ? -6.488 -4.008 -13.088 1.00 92.81 105 LEU A O 1
ATOM 803 N N . ASP A 1 106 ? -5.583 -2.468 -14.473 1.00 92.94 106 ASP A N 1
ATOM 804 C CA . ASP A 1 106 ? -6.833 -2.049 -15.117 1.00 92.94 106 ASP A CA 1
ATOM 805 C C . ASP A 1 106 ? -7.486 -3.205 -15.881 1.00 92.94 106 ASP A C 1
ATOM 807 O O . ASP A 1 106 ? -8.702 -3.393 -15.843 1.00 92.94 106 ASP A O 1
ATOM 811 N N . GLY A 1 107 ? -6.667 -4.052 -16.509 1.00 91.50 107 GLY A N 1
ATOM 812 C CA . GLY A 1 107 ? -7.109 -5.292 -17.145 1.00 91.50 107 GLY A CA 1
ATOM 813 C C . GLY A 1 107 ? -7.477 -6.422 -16.171 1.00 91.50 107 GLY A C 1
ATOM 814 O O . GLY A 1 107 ? -7.833 -7.512 -16.617 1.00 91.50 107 GLY A O 1
ATOM 815 N N . GLY A 1 108 ? -7.355 -6.220 -14.853 1.00 91.94 108 GLY A N 1
ATOM 816 C CA . GLY A 1 108 ? -7.609 -7.240 -13.828 1.00 91.94 108 GLY A CA 1
ATOM 817 C C . GLY A 1 108 ? -6.574 -8.374 -13.783 1.00 91.94 108 GLY A C 1
ATOM 818 O O . GLY A 1 108 ? -6.746 -9.352 -13.050 1.00 91.94 108 GLY A O 1
ATOM 819 N N . ASN A 1 109 ? -5.477 -8.270 -14.537 1.00 93.88 109 ASN A N 1
ATOM 820 C CA . ASN A 1 109 ? -4.391 -9.243 -14.543 1.00 93.88 109 ASN A CA 1
ATOM 821 C C . ASN A 1 109 ? -3.411 -8.969 -13.394 1.00 93.88 109 ASN A C 1
ATOM 823 O O . ASN A 1 109 ? -2.274 -8.533 -13.591 1.00 93.88 109 ASN A O 1
ATOM 827 N N . TYR A 1 110 ? -3.834 -9.295 -12.173 1.00 92.12 110 TYR A N 1
ATOM 828 C CA . TYR A 1 110 ? -3.032 -9.052 -10.971 1.00 92.12 110 TYR A CA 1
ATOM 829 C C . TYR A 1 110 ? -1.689 -9.792 -10.972 1.00 92.12 110 TYR A C 1
ATOM 831 O O . TYR A 1 110 ? -0.733 -9.328 -10.356 1.00 92.12 110 TYR A O 1
ATOM 839 N N . ARG A 1 111 ? -1.593 -10.942 -11.651 1.00 91.69 111 ARG A N 1
ATOM 840 C CA . ARG A 1 111 ? -0.342 -11.709 -11.743 1.00 91.69 111 ARG A CA 1
ATOM 841 C C . ARG A 1 111 ? 0.667 -11.027 -12.668 1.00 91.69 111 ARG A C 1
ATOM 843 O O . ARG A 1 111 ? 1.846 -10.973 -12.329 1.00 91.69 111 ARG A O 1
ATOM 850 N N . GLY A 1 112 ? 0.200 -10.505 -13.803 1.00 90.25 112 GLY A N 1
ATOM 851 C CA . GLY A 1 112 ? 1.008 -9.696 -14.716 1.00 90.25 112 GLY A CA 1
ATOM 852 C C . GLY A 1 112 ? 1.466 -8.398 -14.058 1.00 90.25 112 GLY A C 1
ATOM 853 O O . GLY A 1 112 ? 2.659 -8.113 -14.065 1.00 90.25 112 GLY A O 1
ATOM 854 N N . ALA A 1 113 ? 0.545 -7.695 -13.390 1.00 94.19 113 ALA A N 1
ATOM 855 C CA . ALA A 1 113 ? 0.855 -6.486 -12.629 1.00 94.19 113 ALA A CA 1
ATOM 856 C C . ALA A 1 113 ? 1.942 -6.740 -11.578 1.00 94.19 113 ALA A C 1
ATOM 858 O O . ALA A 1 113 ? 2.915 -5.998 -11.503 1.00 94.19 113 ALA A O 1
ATOM 859 N N . TYR A 1 114 ? 1.839 -7.842 -10.826 1.00 93.81 114 TYR A N 1
ATOM 860 C CA . TYR A 1 114 ? 2.829 -8.183 -9.804 1.00 93.81 114 TYR A CA 1
ATOM 861 C C . TYR A 1 114 ? 4.211 -8.389 -10.415 1.00 93.81 114 TYR A C 1
ATOM 863 O O . TYR A 1 114 ? 5.185 -7.856 -9.901 1.00 93.81 114 TYR A O 1
ATOM 871 N N . SER A 1 115 ? 4.297 -9.118 -11.532 1.00 92.38 115 SER A N 1
ATOM 872 C CA . SER A 1 115 ? 5.575 -9.330 -12.210 1.00 92.38 115 SER A CA 1
ATOM 873 C C . SER A 1 115 ? 6.169 -8.036 -12.765 1.00 92.38 115 SER A C 1
ATOM 875 O O . SER A 1 115 ? 7.390 -7.911 -12.777 1.00 92.38 115 SER A O 1
ATOM 877 N N . ALA A 1 116 ? 5.341 -7.112 -13.256 1.00 91.06 116 ALA A N 1
ATOM 878 C CA . ALA A 1 116 ? 5.795 -5.838 -13.801 1.00 91.06 116 ALA A CA 1
ATOM 879 C C . ALA A 1 116 ? 6.305 -4.913 -12.686 1.00 91.06 116 ALA A C 1
ATOM 881 O O . ALA A 1 116 ? 7.454 -4.482 -12.731 1.00 91.06 116 ALA A O 1
ATOM 882 N N . PHE A 1 117 ? 5.517 -4.710 -11.626 1.00 93.75 117 PHE A N 1
ATOM 883 C CA . PHE A 1 117 ? 5.939 -3.897 -10.485 1.00 93.75 117 PHE A CA 1
ATOM 884 C C . PHE A 1 117 ? 7.117 -4.509 -9.727 1.00 93.75 117 PHE A C 1
ATOM 886 O O . PHE A 1 117 ? 8.004 -3.777 -9.310 1.00 93.75 117 PHE A O 1
ATOM 893 N N . GLN A 1 118 ? 7.187 -5.838 -9.598 1.00 92.94 118 GLN A N 1
ATOM 894 C CA . GLN A 1 118 ? 8.349 -6.493 -8.998 1.00 92.94 118 GLN A CA 1
ATOM 895 C C . GLN A 1 118 ? 9.630 -6.175 -9.784 1.00 92.94 118 GLN A C 1
ATOM 897 O O . GLN A 1 118 ? 10.627 -5.774 -9.188 1.00 92.94 118 GLN A O 1
ATOM 902 N N . LYS A 1 119 ? 9.595 -6.280 -11.117 1.00 90.19 119 LYS A N 1
ATOM 903 C CA . LYS A 1 119 ? 10.732 -5.882 -11.957 1.00 90.19 119 LYS A CA 1
ATOM 904 C C . LYS A 1 119 ? 11.062 -4.400 -11.801 1.00 90.19 119 LYS A C 1
ATOM 906 O O . LYS A 1 119 ? 12.234 -4.069 -11.683 1.00 90.19 119 LYS A O 1
ATOM 911 N N . ALA A 1 120 ? 10.057 -3.526 -11.735 1.00 91.56 120 ALA A N 1
ATOM 912 C CA . ALA A 1 120 ? 10.278 -2.102 -11.486 1.00 91.56 120 ALA A CA 1
ATOM 913 C C . ALA A 1 120 ? 11.006 -1.862 -10.149 1.00 91.56 120 ALA A C 1
ATOM 915 O O . ALA A 1 120 ? 11.980 -1.120 -10.119 1.00 91.56 120 ALA A O 1
ATOM 916 N N . THR A 1 121 ? 10.614 -2.555 -9.071 1.00 89.88 121 THR A N 1
ATOM 917 C CA . THR A 1 121 ? 11.288 -2.452 -7.760 1.00 89.88 121 THR A CA 1
ATOM 918 C C . THR A 1 121 ? 12.690 -3.068 -7.734 1.00 89.88 121 THR A C 1
ATOM 920 O O . THR A 1 121 ? 13.526 -2.653 -6.938 1.00 89.88 121 THR A O 1
ATOM 923 N N . GLU A 1 122 ? 12.965 -4.062 -8.585 1.00 88.38 122 GLU A N 1
ATOM 924 C CA . GLU A 1 122 ? 14.299 -4.659 -8.735 1.00 88.38 122 GLU A CA 1
ATOM 925 C C . GLU A 1 122 ? 15.244 -3.746 -9.535 1.00 88.38 122 GLU A C 1
ATOM 927 O O . GLU A 1 122 ? 16.443 -3.714 -9.258 1.00 88.38 122 GLU A O 1
ATOM 932 N N . LEU A 1 123 ? 14.708 -3.000 -10.508 1.00 86.88 123 LEU A N 1
ATOM 933 C CA . LEU A 1 123 ? 15.454 -2.036 -11.321 1.00 86.88 123 LEU A CA 1
ATOM 934 C C . LEU A 1 123 ? 15.714 -0.726 -10.574 1.00 86.88 123 LEU A C 1
ATOM 936 O O . LEU A 1 123 ? 16.835 -0.223 -10.607 1.00 86.88 123 LEU A O 1
ATOM 940 N N . ASP A 1 124 ? 14.700 -0.196 -9.891 1.00 84.75 124 ASP A N 1
ATOM 941 C CA . ASP A 1 124 ? 14.809 0.992 -9.052 1.00 84.75 124 ASP A CA 1
ATOM 942 C C . ASP A 1 124 ? 14.164 0.753 -7.675 1.00 84.75 124 ASP A C 1
ATOM 944 O O . ASP A 1 124 ? 12.970 1.000 -7.470 1.00 84.75 124 ASP A O 1
ATOM 948 N N . PRO A 1 125 ? 14.965 0.316 -6.688 1.00 85.62 125 PRO A N 1
ATOM 949 C CA . PRO A 1 125 ? 14.498 0.128 -5.318 1.00 85.62 125 PRO A CA 1
ATOM 950 C C . PRO A 1 125 ? 14.070 1.430 -4.627 1.00 85.62 125 PRO A C 1
ATOM 952 O O . PRO A 1 125 ? 13.408 1.380 -3.589 1.00 85.62 125 PRO A O 1
ATOM 955 N N . THR A 1 126 ? 14.454 2.589 -5.166 1.00 85.81 126 THR A N 1
ATOM 956 C CA . THR A 1 126 ? 14.169 3.908 -4.590 1.00 85.81 126 THR A CA 1
ATOM 957 C C . THR A 1 126 ? 12.928 4.564 -5.182 1.00 85.81 126 THR A C 1
ATOM 959 O O . THR A 1 126 ? 12.509 5.607 -4.690 1.00 85.81 126 THR A O 1
ATOM 962 N N . ASN A 1 127 ? 12.292 3.948 -6.183 1.00 86.44 127 ASN A N 1
ATOM 963 C CA . ASN A 1 127 ? 11.090 4.498 -6.788 1.00 86.44 127 ASN A CA 1
ATOM 964 C C . ASN A 1 127 ? 9.849 4.223 -5.907 1.00 86.44 127 ASN A C 1
ATOM 966 O O . ASN A 1 127 ? 9.419 3.070 -5.784 1.00 86.44 127 ASN A O 1
ATOM 970 N N . PRO A 1 128 ? 9.231 5.255 -5.303 1.00 89.94 128 PRO A N 1
ATOM 971 C CA . PRO A 1 128 ? 8.065 5.086 -4.437 1.00 89.94 128 PRO A CA 1
ATOM 972 C C . PRO A 1 128 ? 6.818 4.614 -5.199 1.00 89.94 128 PRO A C 1
ATOM 974 O O . PRO A 1 128 ? 5.993 3.891 -4.640 1.00 89.94 128 PRO A O 1
ATOM 977 N N . GLU A 1 129 ? 6.683 4.978 -6.476 1.00 90.12 129 GLU A N 1
ATOM 978 C CA . GLU A 1 129 ? 5.541 4.622 -7.316 1.00 90.12 129 GLU A CA 1
ATOM 979 C C . GLU A 1 129 ? 5.539 3.128 -7.653 1.00 90.12 129 GLU A C 1
ATOM 981 O O . GLU A 1 129 ? 4.496 2.475 -7.569 1.00 90.12 129 GLU A O 1
ATOM 986 N N . ALA A 1 130 ? 6.711 2.552 -7.935 1.00 91.75 130 ALA A N 1
ATOM 987 C CA . ALA A 1 130 ? 6.856 1.113 -8.154 1.00 91.75 130 ALA A CA 1
ATOM 988 C C . ALA A 1 130 ? 6.404 0.304 -6.923 1.00 91.75 130 ALA A C 1
ATOM 990 O O . ALA A 1 130 ? 5.636 -0.657 -7.043 1.00 91.75 130 ALA A O 1
ATOM 991 N N . TRP A 1 131 ? 6.830 0.723 -5.727 1.00 93.94 131 TRP A N 1
ATOM 992 C CA . TRP A 1 131 ? 6.422 0.101 -4.465 1.00 93.94 131 TRP A CA 1
ATOM 993 C C . TRP A 1 131 ? 4.931 0.290 -4.165 1.00 93.94 131 TRP A C 1
ATOM 995 O O . TRP A 1 131 ? 4.274 -0.643 -3.695 1.00 93.94 131 TRP A O 1
ATOM 1005 N N . TYR A 1 132 ? 4.371 1.459 -4.478 1.00 93.62 132 TYR A N 1
ATOM 1006 C CA . TYR A 1 132 ? 2.941 1.731 -4.338 1.00 93.62 132 TYR A CA 1
ATOM 1007 C C . TYR A 1 132 ? 2.094 0.833 -5.254 1.00 93.62 132 TYR A C 1
ATOM 1009 O O . TYR A 1 132 ? 1.163 0.171 -4.783 1.00 93.62 132 TYR A O 1
ATOM 1017 N N . GLY A 1 133 ? 2.456 0.724 -6.536 1.00 93.31 133 GLY A N 1
ATOM 1018 C CA . GLY A 1 133 ? 1.794 -0.161 -7.499 1.00 93.31 133 GLY A CA 1
ATOM 1019 C C . GLY A 1 133 ? 1.884 -1.640 -7.104 1.00 93.31 133 GLY A C 1
ATOM 1020 O O . GLY A 1 133 ? 0.900 -2.389 -7.207 1.00 93.31 133 GLY A O 1
ATOM 1021 N N . LEU A 1 134 ? 3.025 -2.061 -6.545 1.00 95.19 134 LEU A N 1
ATOM 1022 C CA . LEU A 1 134 ? 3.182 -3.391 -5.957 1.00 95.19 134 LEU A CA 1
ATOM 1023 C C . LEU A 1 134 ? 2.227 -3.600 -4.768 1.00 95.19 134 LEU A C 1
ATOM 1025 O O . LEU A 1 134 ? 1.576 -4.646 -4.680 1.00 95.19 134 LEU A O 1
ATOM 1029 N N . GLY A 1 135 ? 2.098 -2.600 -3.891 1.00 95.56 135 GLY A N 1
ATOM 1030 C CA . GLY A 1 135 ? 1.176 -2.594 -2.753 1.00 95.56 135 GLY A CA 1
ATOM 1031 C C . GLY A 1 135 ? -0.284 -2.769 -3.171 1.00 95.56 135 GLY A C 1
ATOM 1032 O O . GLY A 1 135 ? -0.953 -3.680 -2.672 1.00 95.56 135 GLY A O 1
ATOM 1033 N N . ILE A 1 136 ? -0.754 -1.992 -4.154 1.00 94.88 136 ILE A N 1
ATOM 1034 C CA . ILE A 1 136 ? -2.111 -2.125 -4.716 1.00 94.88 136 ILE A CA 1
ATOM 1035 C C . ILE A 1 136 ? -2.318 -3.531 -5.268 1.00 94.88 136 ILE A C 1
ATOM 1037 O O . ILE A 1 136 ? -3.331 -4.182 -5.004 1.00 94.88 136 ILE A O 1
ATOM 1041 N N . THR A 1 137 ? -1.350 -4.028 -6.032 1.00 95.62 137 THR A N 1
ATOM 1042 C CA . THR A 1 137 ? -1.455 -5.344 -6.656 1.00 95.62 137 THR A CA 1
ATOM 1043 C C . THR A 1 137 ? -1.585 -6.453 -5.613 1.00 95.62 137 THR A C 1
ATOM 1045 O O . THR A 1 137 ? -2.433 -7.340 -5.741 1.00 95.62 137 THR A O 1
ATOM 1048 N N . LEU A 1 138 ? -0.782 -6.399 -4.551 1.00 94.19 138 LEU A N 1
ATOM 1049 C CA . LEU A 1 138 ? -0.827 -7.358 -3.449 1.00 94.19 138 LEU A CA 1
ATOM 1050 C C . LEU A 1 138 ? -2.127 -7.252 -2.643 1.00 94.19 138 LEU A C 1
ATOM 1052 O O . LEU A 1 138 ? -2.685 -8.281 -2.254 1.00 94.19 138 LEU A O 1
ATOM 1056 N N . GLU A 1 139 ? -2.647 -6.040 -2.449 1.00 93.75 139 GLU A N 1
ATOM 1057 C CA . GLU A 1 139 ? -3.953 -5.790 -1.835 1.00 93.75 139 GLU A CA 1
ATOM 1058 C C . GLU A 1 139 ? -5.081 -6.453 -2.643 1.00 93.75 139 GLU A C 1
ATOM 1060 O O . GLU A 1 139 ? -5.885 -7.201 -2.080 1.00 93.75 139 GLU A O 1
ATOM 1065 N N . ARG A 1 140 ? -5.103 -6.274 -3.973 1.00 92.75 140 ARG A N 1
ATOM 1066 C CA . ARG A 1 140 ? -6.085 -6.915 -4.872 1.00 92.75 140 ARG A CA 1
ATOM 1067 C C . ARG A 1 140 ? -5.976 -8.441 -4.860 1.00 92.75 140 ARG A C 1
ATOM 1069 O O . ARG A 1 140 ? -6.990 -9.132 -4.940 1.00 92.75 140 ARG A O 1
ATOM 1076 N N . GLN A 1 141 ? -4.768 -8.974 -4.680 1.00 93.19 141 GLN A N 1
ATOM 1077 C CA . GLN A 1 141 ? -4.528 -10.408 -4.480 1.00 93.19 141 GLN A CA 1
ATOM 1078 C C . GLN A 1 141 ? -4.857 -10.905 -3.059 1.00 93.19 141 GLN A C 1
ATOM 1080 O O . GLN A 1 141 ? -4.673 -12.090 -2.779 1.00 93.19 141 GLN A O 1
ATOM 1085 N N . LYS A 1 142 ? -5.328 -10.038 -2.151 1.00 93.88 142 LYS A N 1
ATOM 1086 C CA . LYS A 1 142 ? -5.584 -10.333 -0.726 1.00 93.88 142 LYS A CA 1
ATOM 1087 C C . LYS A 1 142 ? -4.343 -10.782 0.054 1.00 93.88 142 LYS A C 1
ATOM 1089 O O . LYS A 1 142 ? -4.444 -11.397 1.115 1.00 93.88 142 LYS A O 1
ATOM 1094 N N . ARG A 1 143 ? -3.147 -10.457 -0.441 1.00 94.06 143 ARG A N 1
ATOM 1095 C CA . ARG A 1 143 ? -1.862 -10.715 0.224 1.00 94.06 143 ARG A CA 1
ATOM 1096 C C . ARG A 1 143 ? -1.519 -9.556 1.156 1.00 94.06 143 ARG A C 1
ATOM 1098 O O . ARG A 1 143 ? -0.524 -8.862 0.970 1.00 94.06 143 ARG A O 1
ATOM 1105 N N . TYR A 1 144 ? -2.359 -9.358 2.168 1.00 93.12 144 TYR A N 1
ATOM 1106 C CA . TYR A 1 144 ? -2.351 -8.164 3.015 1.00 93.12 144 TYR A CA 1
ATOM 1107 C C . TYR A 1 144 ? -1.016 -7.907 3.730 1.00 93.12 144 TYR A C 1
ATOM 1109 O O . TYR A 1 144 ? -0.567 -6.771 3.765 1.00 93.12 144 TYR A O 1
ATOM 1117 N N . LEU A 1 145 ? -0.337 -8.938 4.246 1.00 93.38 145 LEU A N 1
ATOM 1118 C CA . LEU A 1 145 ? 0.951 -8.749 4.932 1.00 93.38 145 LEU A CA 1
ATOM 1119 C C . LEU A 1 145 ? 2.049 -8.246 3.983 1.00 93.38 145 LEU A C 1
ATOM 1121 O O . LEU A 1 145 ? 2.739 -7.287 4.303 1.00 93.38 145 LEU A O 1
ATOM 1125 N N . SER A 1 146 ? 2.157 -8.835 2.788 1.00 93.50 146 SER A N 1
ATOM 1126 C CA . SER A 1 146 ? 3.102 -8.361 1.770 1.00 93.50 146 SER A CA 1
ATOM 1127 C C . SER A 1 146 ? 2.723 -6.970 1.245 1.00 93.50 146 SER A C 1
ATOM 1129 O O . SER A 1 146 ? 3.602 -6.186 0.906 1.00 93.50 146 SER A O 1
ATOM 1131 N N . ALA A 1 147 ? 1.426 -6.644 1.187 1.00 93.62 147 ALA A N 1
ATOM 1132 C CA . ALA A 1 147 ? 0.969 -5.306 0.812 1.00 93.62 147 ALA A CA 1
ATOM 1133 C C . ALA A 1 147 ? 1.403 -4.248 1.841 1.00 93.62 147 ALA A C 1
ATOM 1135 O O . ALA A 1 147 ? 1.842 -3.174 1.443 1.00 93.62 147 ALA A O 1
ATOM 1136 N N . LEU A 1 148 ? 1.344 -4.559 3.147 1.00 94.81 148 LEU A N 1
ATOM 1137 C CA . LEU A 1 148 ? 1.867 -3.670 4.194 1.00 94.81 148 LEU A CA 1
ATOM 1138 C C . LEU A 1 148 ? 3.357 -3.382 3.993 1.00 94.81 148 LEU A C 1
ATOM 1140 O O . LEU A 1 148 ? 3.763 -2.228 4.066 1.00 94.81 148 LEU A O 1
ATOM 1144 N N . GLU A 1 149 ? 4.157 -4.416 3.722 1.00 93.81 149 GLU A N 1
ATOM 1145 C CA . GLU A 1 149 ? 5.593 -4.261 3.468 1.00 93.81 149 GLU A CA 1
ATOM 1146 C C . GLU A 1 149 ? 5.849 -3.361 2.254 1.00 93.81 149 GLU A C 1
ATOM 1148 O O . GLU A 1 149 ? 6.638 -2.426 2.350 1.00 93.81 149 GLU A O 1
ATOM 1153 N N . ALA A 1 150 ? 5.140 -3.587 1.144 1.00 92.38 150 ALA A N 1
ATOM 1154 C CA . ALA A 1 150 ? 5.292 -2.791 -0.072 1.00 92.38 150 ALA A CA 1
ATOM 1155 C C . ALA A 1 150 ? 4.902 -1.317 0.135 1.00 92.38 150 ALA A C 1
ATOM 1157 O O . ALA A 1 150 ? 5.663 -0.426 -0.233 1.00 92.38 150 ALA A O 1
ATOM 1158 N N . TYR A 1 151 ? 3.767 -1.038 0.786 1.00 94.06 151 TYR A N 1
ATOM 1159 C CA . TYR A 1 151 ? 3.376 0.340 1.096 1.00 94.06 151 TYR A CA 1
ATOM 1160 C C . TYR A 1 151 ? 4.342 1.015 2.080 1.00 94.06 151 TYR A C 1
ATOM 1162 O O . TYR A 1 151 ? 4.616 2.206 1.944 1.00 94.06 151 TYR A O 1
ATOM 1170 N N . GLN A 1 152 ? 4.899 0.272 3.042 1.00 92.62 152 GLN A N 1
ATOM 1171 C CA . GLN A 1 152 ? 5.907 0.804 3.958 1.00 92.62 152 GLN A CA 1
ATOM 1172 C C . GLN A 1 152 ? 7.203 1.168 3.221 1.00 92.62 152 GLN A C 1
ATOM 1174 O O . GLN A 1 152 ? 7.760 2.230 3.487 1.00 92.62 152 GLN A O 1
ATOM 1179 N N . GLN A 1 153 ? 7.649 0.335 2.272 1.00 91.19 153 GLN A N 1
ATOM 1180 C CA . GLN A 1 153 ? 8.789 0.665 1.410 1.00 91.19 153 GLN A CA 1
ATOM 1181 C C . GLN A 1 153 ? 8.498 1.894 0.546 1.00 91.19 153 GLN A C 1
ATOM 1183 O O . GLN A 1 153 ? 9.339 2.781 0.476 1.00 91.19 153 GLN A O 1
ATOM 1188 N N . ALA A 1 154 ? 7.293 2.021 -0.020 1.00 90.94 154 ALA A N 1
ATOM 1189 C CA . ALA A 1 154 ? 6.905 3.214 -0.778 1.00 90.94 154 ALA A CA 1
ATOM 1190 C C . ALA A 1 154 ? 7.028 4.499 0.061 1.00 90.94 154 ALA A C 1
ATOM 1192 O O . ALA A 1 154 ? 7.524 5.515 -0.421 1.00 90.94 154 ALA A O 1
ATOM 1193 N N . ILE A 1 155 ? 6.613 4.443 1.332 1.00 90.19 155 ILE A N 1
ATOM 1194 C CA . ILE A 1 155 ? 6.712 5.573 2.265 1.00 90.19 155 ILE A CA 1
ATOM 1195 C C . ILE A 1 155 ? 8.172 5.919 2.566 1.00 90.19 155 ILE A C 1
ATOM 1197 O O . ILE A 1 155 ? 8.519 7.097 2.552 1.00 90.19 155 ILE A O 1
ATOM 1201 N N . THR A 1 156 ? 9.013 4.917 2.828 1.00 88.88 156 THR A N 1
ATOM 1202 C CA . THR A 1 156 ? 10.441 5.115 3.123 1.00 88.88 156 THR A CA 1
ATOM 1203 C C . THR A 1 156 ? 11.219 5.613 1.902 1.00 88.88 156 THR A C 1
ATOM 1205 O O . THR A 1 156 ? 12.102 6.452 2.043 1.00 88.88 156 THR A O 1
ATOM 1208 N N . SER A 1 157 ? 10.875 5.148 0.701 1.00 83.62 157 SER A N 1
ATOM 1209 C CA . SER A 1 157 ? 11.563 5.528 -0.537 1.00 83.62 157 SER A CA 1
ATOM 1210 C C . SER A 1 157 ? 11.250 6.952 -1.005 1.00 83.62 157 SER A C 1
ATOM 1212 O O . SER A 1 157 ? 12.080 7.557 -1.673 1.00 83.62 157 SER A O 1
ATOM 1214 N N . ALA A 1 158 ? 10.103 7.529 -0.630 1.00 76.81 158 ALA A N 1
ATOM 1215 C CA . ALA A 1 158 ? 9.764 8.915 -0.973 1.00 76.81 158 ALA A CA 1
ATOM 1216 C C . ALA A 1 158 ? 10.091 9.940 0.127 1.00 76.81 158 ALA A C 1
ATOM 1218 O O . ALA A 1 158 ? 9.434 10.978 0.231 1.00 76.81 158 ALA A O 1
ATOM 1219 N N . GLU A 1 159 ? 11.131 9.699 0.930 1.00 63.06 159 GLU A N 1
ATOM 1220 C CA . GLU A 1 159 ? 11.738 10.734 1.779 1.00 63.06 159 GLU A CA 1
ATOM 1221 C C . GLU A 1 159 ? 12.378 11.845 0.909 1.00 63.06 159 GLU A C 1
ATOM 1223 O O . GLU A 1 159 ? 13.589 11.925 0.726 1.00 63.06 159 GLU A O 1
ATOM 1228 N N . GLY A 1 160 ? 11.539 12.712 0.330 1.00 55.34 160 GLY A N 1
ATOM 1229 C CA . GLY A 1 160 ? 11.934 13.817 -0.542 1.00 55.34 160 GLY A CA 1
ATOM 1230 C C . GLY A 1 160 ? 10.751 14.416 -1.308 1.00 55.34 160 GLY A C 1
ATOM 1231 O O . GLY A 1 160 ? 10.374 13.904 -2.351 1.00 55.34 160 GLY A O 1
ATOM 1232 N N . ALA A 1 161 ? 10.198 15.525 -0.800 1.00 47.38 161 ALA A N 1
ATOM 1233 C CA . ALA A 1 161 ? 9.233 16.454 -1.425 1.00 47.38 161 ALA A CA 1
ATOM 1234 C C . ALA A 1 161 ? 7.896 15.915 -1.999 1.00 47.38 161 ALA A C 1
ATOM 1236 O O . ALA A 1 161 ? 6.967 16.707 -2.148 1.00 47.38 161 ALA A O 1
ATOM 1237 N N . ALA A 1 162 ? 7.747 14.622 -2.289 1.00 55.94 162 ALA A N 1
ATOM 1238 C CA . ALA A 1 162 ? 6.506 14.026 -2.770 1.00 55.94 162 ALA A CA 1
ATOM 1239 C C . ALA A 1 162 ? 5.624 13.600 -1.587 1.00 55.94 162 ALA A C 1
ATOM 1241 O O . ALA A 1 162 ? 6.042 12.843 -0.712 1.00 55.94 162 ALA A O 1
ATOM 1242 N N . SER A 1 163 ? 4.391 14.103 -1.542 1.00 64.06 163 SER A N 1
ATOM 1243 C CA . SER A 1 163 ? 3.419 13.671 -0.539 1.00 64.06 163 SER A CA 1
ATOM 1244 C C . SER A 1 163 ? 2.973 12.233 -0.822 1.00 64.06 163 SER A C 1
ATOM 1246 O O . SER A 1 163 ? 2.353 11.960 -1.845 1.00 64.06 163 SER A O 1
ATOM 1248 N N . ASN A 1 164 ? 3.260 11.315 0.105 1.00 82.69 164 ASN A N 1
ATOM 1249 C CA . ASN A 1 164 ? 2.926 9.884 0.009 1.00 82.69 164 ASN A CA 1
ATOM 1250 C C . ASN A 1 164 ? 1.542 9.539 0.572 1.00 82.69 164 ASN A C 1
ATOM 1252 O O . ASN A 1 164 ? 1.325 8.431 1.076 1.00 82.69 164 ASN A O 1
ATOM 1256 N N . TRP A 1 165 ? 0.604 10.486 0.543 1.00 89.94 165 TRP A N 1
ATOM 1257 C CA . TRP A 1 165 ? -0.731 10.301 1.114 1.00 89.94 165 TRP A CA 1
ATOM 1258 C C . TRP A 1 165 ? -1.418 9.028 0.581 1.00 89.94 165 TRP A C 1
ATOM 1260 O O . TRP A 1 165 ? -2.059 8.315 1.353 1.00 89.94 165 TRP A O 1
ATOM 1270 N N . ALA A 1 166 ? -1.198 8.672 -0.690 1.00 90.19 166 ALA A N 1
ATOM 1271 C CA . ALA A 1 166 ? -1.769 7.483 -1.325 1.00 90.19 166 ALA A CA 1
ATOM 1272 C C . ALA A 1 166 ? -1.275 6.169 -0.691 1.00 90.19 166 ALA A C 1
ATOM 1274 O O . ALA A 1 166 ? -2.068 5.260 -0.431 1.00 90.19 166 ALA A O 1
ATOM 1275 N N . SER A 1 167 ? 0.018 6.072 -0.363 1.00 92.12 167 SER A N 1
ATOM 1276 C CA . SER A 1 167 ? 0.594 4.899 0.311 1.00 92.12 167 SER A CA 1
ATOM 1277 C C . SER A 1 167 ? 0.076 4.754 1.745 1.00 92.12 167 SER A C 1
ATOM 1279 O O . SER A 1 167 ? -0.231 3.643 2.180 1.00 92.12 167 SER A O 1
ATOM 1281 N N . TYR A 1 168 ? -0.106 5.867 2.468 1.00 93.81 168 TYR A N 1
ATOM 1282 C CA . TYR A 1 168 ? -0.750 5.861 3.789 1.00 93.81 168 TYR A CA 1
ATOM 1283 C C . TYR A 1 168 ? -2.229 5.450 3.714 1.00 93.81 168 TYR A C 1
ATOM 1285 O O . TYR A 1 168 ? -2.684 4.637 4.522 1.00 93.81 168 TYR A O 1
ATOM 1293 N N . ALA A 1 169 ? -2.969 5.926 2.708 1.00 94.00 169 ALA A N 1
ATOM 1294 C CA . ALA A 1 169 ? -4.343 5.493 2.457 1.00 94.00 169 ALA A CA 1
ATOM 1295 C C . ALA A 1 169 ? -4.414 3.985 2.147 1.00 94.00 169 ALA A C 1
ATOM 1297 O O . ALA A 1 169 ? -5.279 3.276 2.673 1.00 94.00 169 ALA A O 1
ATOM 1298 N N . GLY A 1 170 ? -3.457 3.473 1.365 1.00 93.69 170 GLY A N 1
ATOM 1299 C CA . GLY A 1 170 ? -3.272 2.044 1.108 1.00 93.69 170 GLY A CA 1
ATOM 1300 C C . GLY A 1 170 ? -3.040 1.231 2.383 1.00 93.69 170 GLY A C 1
ATOM 1301 O O . GLY A 1 170 ? -3.727 0.231 2.605 1.00 93.69 170 GLY A O 1
ATOM 1302 N N . LEU A 1 171 ? -2.155 1.688 3.277 1.00 95.56 171 LEU A N 1
ATOM 1303 C CA . LEU A 1 171 ? -1.971 1.072 4.598 1.00 95.56 171 LEU A CA 1
ATOM 1304 C C . LEU A 1 171 ? -3.277 1.041 5.398 1.00 95.56 171 LEU A C 1
ATOM 1306 O O . LEU A 1 171 ? -3.627 -0.003 5.948 1.00 95.56 171 LEU A O 1
ATOM 1310 N N . GLY A 1 172 ? -4.026 2.145 5.421 1.00 95.88 172 GLY A N 1
ATOM 1311 C CA . GLY A 1 172 ? -5.329 2.233 6.081 1.00 95.88 172 GLY A CA 1
ATOM 1312 C C . GLY A 1 172 ? -6.326 1.177 5.591 1.00 95.88 172 GLY A C 1
ATOM 1313 O O . GLY A 1 172 ? -6.933 0.467 6.400 1.00 95.88 172 GLY A O 1
ATOM 1314 N N . ARG A 1 173 ? -6.440 0.994 4.266 1.00 95.81 173 ARG A N 1
ATOM 1315 C CA . ARG A 1 173 ? -7.269 -0.067 3.661 1.00 95.81 173 ARG A CA 1
ATOM 1316 C C . ARG A 1 173 ? -6.811 -1.458 4.076 1.00 95.81 173 ARG A C 1
ATOM 1318 O O . ARG A 1 173 ? -7.636 -2.302 4.436 1.00 95.81 173 ARG A O 1
ATOM 1325 N N . VAL A 1 174 ? -5.509 -1.724 4.041 1.00 96.56 174 VAL A N 1
ATOM 1326 C CA . VAL A 1 174 ? -4.965 -3.043 4.391 1.00 96.56 174 VAL A CA 1
ATOM 1327 C C . VAL A 1 174 ? -5.153 -3.344 5.882 1.00 96.56 174 VAL A C 1
ATOM 1329 O O . VAL A 1 174 ? -5.585 -4.444 6.226 1.00 96.56 174 VAL A O 1
ATOM 1332 N N . PHE A 1 175 ? -4.927 -2.376 6.773 1.00 96.38 175 PHE A N 1
ATOM 1333 C CA . PHE A 1 175 ? -5.179 -2.538 8.206 1.00 96.38 175 PHE A CA 1
ATOM 1334 C C . PHE A 1 175 ? -6.663 -2.769 8.520 1.00 96.38 175 PHE A C 1
ATOM 1336 O O . PHE A 1 175 ? -6.970 -3.632 9.344 1.00 96.38 175 PHE A O 1
ATOM 1343 N N . ASN A 1 176 ? -7.584 -2.090 7.823 1.00 94.94 176 ASN A N 1
ATOM 1344 C CA . ASN A 1 176 ? -9.025 -2.356 7.934 1.00 94.94 176 ASN A CA 1
ATOM 1345 C C . ASN A 1 176 ? -9.360 -3.804 7.536 1.00 94.94 176 ASN A C 1
ATOM 1347 O O . ASN A 1 176 ? -10.073 -4.489 8.265 1.00 94.94 176 ASN A O 1
ATOM 1351 N N . ASN A 1 177 ? -8.791 -4.310 6.434 1.00 94.00 177 ASN A N 1
ATOM 1352 C CA . ASN A 1 177 ? -8.969 -5.709 6.017 1.00 94.00 177 ASN A CA 1
ATOM 1353 C C . ASN A 1 177 ? -8.394 -6.717 7.029 1.00 94.00 177 ASN A C 1
ATOM 1355 O O . ASN A 1 177 ? -8.900 -7.831 7.152 1.00 94.00 177 ASN A O 1
ATOM 1359 N N . LEU A 1 178 ? -7.356 -6.329 7.773 1.00 94.06 178 LEU A N 1
ATOM 1360 C CA . LEU A 1 178 ? -6.757 -7.129 8.844 1.00 94.06 178 LEU A CA 1
ATOM 1361 C C . LEU A 1 178 ? -7.461 -6.965 10.205 1.00 94.06 178 LEU A C 1
ATOM 1363 O O . LEU A 1 178 ? -6.999 -7.543 11.187 1.00 94.06 178 LEU A O 1
ATOM 1367 N N . ASN A 1 179 ? -8.555 -6.196 10.287 1.00 93.88 179 ASN A N 1
ATOM 1368 C CA . ASN A 1 179 ? -9.245 -5.816 11.532 1.00 93.88 179 ASN A CA 1
ATOM 1369 C C . ASN A 1 179 ? -8.349 -5.098 12.562 1.00 93.88 179 ASN A C 1
ATOM 1371 O O . ASN A 1 179 ? -8.647 -5.069 13.756 1.00 93.88 179 ASN A O 1
ATOM 1375 N N . ARG A 1 180 ? -7.253 -4.484 12.109 1.00 94.56 180 ARG A N 1
ATOM 1376 C CA . ARG A 1 180 ? -6.348 -3.663 12.925 1.00 94.56 180 ARG A CA 1
ATOM 1377 C C . ARG A 1 180 ? -6.829 -2.217 12.912 1.00 94.56 180 ARG A C 1
ATOM 1379 O O . ARG A 1 180 ? -6.224 -1.342 12.298 1.00 94.56 180 ARG A O 1
ATOM 1386 N N . PHE A 1 181 ? -8.001 -1.994 13.505 1.00 94.44 181 PHE A N 1
ATOM 1387 C CA . PHE A 1 181 ? -8.706 -0.713 13.404 1.00 94.44 181 PHE A CA 1
ATOM 1388 C C . PHE A 1 181 ? -7.938 0.481 13.998 1.00 94.44 181 PHE A C 1
ATOM 1390 O O . PHE A 1 181 ? -7.940 1.526 13.350 1.00 94.44 181 PHE A O 1
ATOM 1397 N N . PRO A 1 182 ? -7.255 0.381 15.158 1.00 94.00 182 PRO A N 1
ATOM 1398 C CA . PRO A 1 182 ? -6.469 1.498 15.688 1.00 94.00 182 PRO A CA 1
ATOM 1399 C C . PRO A 1 182 ? -5.364 1.957 14.726 1.00 94.00 182 PRO A C 1
ATOM 1401 O O . PRO A 1 182 ? -5.194 3.151 14.491 1.00 94.00 182 PRO A O 1
ATOM 1404 N N . GLU A 1 183 ? -4.641 1.011 14.127 1.00 95.06 183 GLU A N 1
ATOM 1405 C CA . GLU A 1 183 ? -3.584 1.297 13.157 1.00 95.06 183 GLU A CA 1
ATOM 1406 C C . GLU A 1 183 ? -4.145 1.831 11.837 1.00 95.06 183 GLU A C 1
ATOM 1408 O O . GLU A 1 183 ? -3.549 2.727 11.243 1.00 95.06 183 GLU A O 1
ATOM 1413 N N . ALA A 1 184 ? -5.314 1.338 11.412 1.00 96.00 184 ALA A N 1
ATOM 1414 C CA . ALA A 1 184 ? -6.019 1.861 10.247 1.00 96.00 184 ALA A CA 1
ATOM 1415 C C . ALA A 1 184 ? -6.423 3.332 10.431 1.00 96.00 184 ALA A C 1
ATOM 1417 O O . ALA A 1 184 ? -6.202 4.127 9.524 1.00 96.00 184 ALA A O 1
ATOM 1418 N N . VAL A 1 185 ? -6.967 3.710 11.598 1.00 96.31 185 VAL A N 1
ATOM 1419 C CA . VAL A 1 185 ? -7.319 5.111 11.901 1.00 96.31 185 VAL A CA 1
ATOM 1420 C C . VAL A 1 185 ? -6.089 6.004 11.809 1.00 96.31 185 VAL A C 1
ATOM 1422 O O . VAL A 1 185 ? -6.128 7.002 11.096 1.00 96.31 185 VAL A O 1
ATOM 1425 N N . ASN A 1 186 ? -4.990 5.616 12.461 1.00 95.88 186 ASN A N 1
ATOM 1426 C CA . ASN A 1 186 ? -3.756 6.400 12.443 1.00 95.88 186 ASN A CA 1
ATOM 1427 C C . ASN A 1 186 ? -3.231 6.593 11.007 1.00 95.88 186 ASN A C 1
ATOM 1429 O O . ASN A 1 186 ? -2.959 7.715 10.596 1.00 95.88 186 ASN A O 1
ATOM 1433 N N . ALA A 1 187 ? -3.171 5.520 10.209 1.00 94.88 187 ALA A N 1
ATOM 1434 C CA . ALA A 1 187 ? -2.709 5.594 8.821 1.00 94.88 187 ALA A CA 1
ATOM 1435 C C . ALA A 1 187 ? -3.605 6.471 7.920 1.00 94.88 187 ALA A C 1
ATOM 1437 O O . ALA A 1 187 ? -3.109 7.151 7.025 1.00 94.88 187 ALA A O 1
ATOM 1438 N N . LEU A 1 188 ? -4.922 6.475 8.140 1.00 95.75 188 LEU A N 1
ATOM 1439 C CA . LEU A 1 188 ? -5.857 7.303 7.368 1.00 95.75 188 LEU A CA 1
ATOM 1440 C C . LEU A 1 188 ? -5.806 8.778 7.789 1.00 95.75 188 LEU A C 1
ATOM 1442 O O . LEU A 1 188 ? -5.892 9.662 6.940 1.00 95.75 188 LEU A O 1
ATOM 1446 N N . GLU A 1 189 ? -5.617 9.060 9.078 1.00 95.00 189 GLU A N 1
ATOM 1447 C CA . GLU A 1 189 ? -5.414 10.425 9.581 1.00 95.00 189 GLU A CA 1
ATOM 1448 C C . GLU A 1 189 ? -4.104 11.029 9.062 1.00 95.00 189 GLU A C 1
ATOM 1450 O O . GLU A 1 189 ? -4.078 12.185 8.623 1.00 95.00 189 GLU A O 1
ATOM 1455 N N . THR A 1 190 ? -3.019 10.245 9.037 1.00 92.88 190 THR A N 1
ATOM 1456 C CA . THR A 1 190 ? -1.762 10.688 8.424 1.00 92.88 190 THR A CA 1
ATOM 1457 C C . THR A 1 190 ? -1.917 10.895 6.921 1.00 92.88 190 THR A C 1
ATOM 1459 O O . THR A 1 190 ? -1.382 11.875 6.407 1.00 92.88 190 THR A O 1
ATOM 1462 N N . ALA A 1 191 ? -2.678 10.045 6.221 1.00 92.38 191 ALA A N 1
ATOM 1463 C CA . ALA A 1 191 ? -2.978 10.233 4.801 1.00 92.38 191 ALA A CA 1
ATOM 1464 C C . ALA A 1 191 ? -3.677 11.577 4.534 1.00 92.38 191 ALA A C 1
ATOM 1466 O O . ALA A 1 191 ? -3.210 12.335 3.689 1.00 92.38 191 ALA A O 1
ATOM 1467 N N . LEU A 1 192 ? -4.734 11.911 5.287 1.00 91.38 192 LEU A N 1
ATOM 1468 C CA . LEU A 1 192 ? -5.453 13.186 5.142 1.00 91.38 192 LEU A CA 1
ATOM 1469 C C . LEU A 1 192 ? -4.554 14.392 5.430 1.00 91.38 192 LEU A C 1
ATOM 1471 O O . LEU A 1 192 ? -4.533 15.343 4.656 1.00 91.38 192 LEU A O 1
ATOM 1475 N N . THR A 1 193 ? -3.748 14.319 6.490 1.00 90.25 193 THR A N 1
ATOM 1476 C CA . THR A 1 193 ? -2.810 15.398 6.843 1.00 90.25 193 THR A CA 1
ATOM 1477 C C . THR A 1 193 ? -1.785 15.627 5.724 1.00 90.25 193 THR A C 1
ATOM 1479 O O . THR A 1 193 ? -1.485 16.760 5.357 1.00 90.25 193 THR A O 1
ATOM 1482 N N . GLN A 1 194 ? -1.238 14.549 5.153 1.00 87.12 194 GLN A N 1
ATOM 1483 C CA . GLN A 1 194 ? -0.282 14.619 4.043 1.00 87.12 194 GLN A CA 1
ATOM 1484 C C . GLN A 1 194 ? -0.931 15.117 2.748 1.00 87.12 194 GLN A C 1
ATOM 1486 O O . GLN A 1 194 ? -0.296 15.857 1.997 1.00 87.12 194 GLN A O 1
ATOM 1491 N N . TYR A 1 195 ? -2.181 14.736 2.495 1.00 86.06 195 TYR A N 1
ATOM 1492 C CA . TYR A 1 195 ? -2.964 15.196 1.354 1.00 86.06 195 TYR A CA 1
ATOM 1493 C C . TYR A 1 195 ? -3.215 16.712 1.428 1.00 86.06 195 TYR A C 1
ATOM 1495 O O . TYR A 1 195 ? -2.930 17.430 0.471 1.00 86.06 195 TYR A O 1
ATOM 1503 N N . GLU A 1 196 ? -3.635 17.223 2.592 1.00 85.12 196 GLU A N 1
ATOM 1504 C CA . GLU A 1 196 ? -3.809 18.663 2.834 1.00 85.12 196 GLU A CA 1
ATOM 1505 C C . GLU A 1 196 ? -2.493 19.433 2.654 1.00 85.12 196 GLU A C 1
ATOM 1507 O O . GLU A 1 196 ? -2.456 20.465 1.982 1.00 85.12 196 GLU A O 1
ATOM 1512 N N . ASN A 1 197 ? -1.390 18.894 3.186 1.00 84.56 197 ASN A N 1
ATOM 1513 C CA . ASN A 1 197 ? -0.058 19.486 3.045 1.00 84.56 197 ASN A CA 1
ATOM 1514 C C . ASN A 1 197 ? 0.453 19.492 1.599 1.00 84.56 197 ASN A C 1
ATOM 1516 O O . ASN A 1 197 ? 1.224 20.377 1.229 1.00 84.56 197 ASN A O 1
ATOM 1520 N N . ALA A 1 198 ? 0.046 18.517 0.783 1.00 82.19 198 ALA A N 1
ATOM 1521 C CA . ALA A 1 198 ? 0.430 18.444 -0.623 1.00 82.19 198 ALA A CA 1
ATOM 1522 C C . ALA A 1 198 ? -0.165 19.596 -1.448 1.00 82.19 198 ALA A C 1
ATOM 1524 O O . ALA A 1 198 ? 0.335 19.891 -2.532 1.00 82.19 198 ALA A O 1
ATOM 1525 N N . GLY A 1 199 ? -1.250 20.222 -0.971 1.00 75.12 199 GLY A N 1
ATOM 1526 C CA . GLY A 1 199 ? -1.997 21.232 -1.723 1.00 75.12 199 GLY A CA 1
ATOM 1527 C C . GLY A 1 199 ? -2.654 20.682 -2.995 1.00 75.12 199 GLY A C 1
ATOM 1528 O O . GLY A 1 199 ? -3.048 21.457 -3.868 1.00 75.12 199 GLY A O 1
ATOM 1529 N N . VAL A 1 200 ? -2.751 19.356 -3.122 1.00 72.75 200 VAL A N 1
ATOM 1530 C CA . VAL A 1 200 ? -3.387 18.673 -4.251 1.00 72.75 200 VAL A CA 1
ATOM 1531 C C . VAL A 1 200 ? -4.899 18.695 -4.035 1.00 72.75 200 VAL A C 1
ATOM 1533 O O . VAL A 1 200 ? -5.382 18.426 -2.941 1.00 72.75 200 VAL A O 1
ATOM 1536 N N . SER A 1 201 ? -5.656 19.044 -5.078 1.00 67.25 201 SER A N 1
ATOM 1537 C CA . SER A 1 201 ? -7.122 19.070 -5.039 1.00 67.25 201 SER A CA 1
ATOM 1538 C C . SER A 1 201 ? -7.675 17.942 -5.905 1.00 67.25 201 SER A C 1
ATOM 1540 O O . SER A 1 201 ? -7.910 18.110 -7.102 1.00 67.25 201 SER A O 1
ATOM 1542 N N . HIS A 1 202 ? -7.792 16.757 -5.317 1.00 75.25 202 HIS A N 1
ATOM 1543 C CA . HIS A 1 202 ? -8.447 15.560 -5.854 1.00 75.25 202 HIS A CA 1
ATOM 1544 C C . HIS A 1 202 ? -9.602 15.174 -4.909 1.00 75.25 202 HIS A C 1
ATOM 1546 O O . HIS A 1 202 ? -9.471 14.269 -4.082 1.00 75.25 202 HIS A O 1
ATOM 1552 N N . PRO A 1 203 ? -10.738 15.900 -4.971 1.00 79.69 203 PRO A N 1
ATOM 1553 C CA . PRO A 1 203 ? -11.806 15.797 -3.971 1.00 79.69 203 PRO A CA 1
ATOM 1554 C C . PRO A 1 203 ? -12.377 14.379 -3.841 1.00 79.69 203 PRO A C 1
ATOM 1556 O O . PRO A 1 203 ? -12.741 13.970 -2.743 1.00 79.69 203 PRO A O 1
ATOM 1559 N N . ASP A 1 204 ? -12.388 13.609 -4.931 1.00 86.56 204 ASP A N 1
ATOM 1560 C CA . ASP A 1 204 ? -12.881 12.230 -4.932 1.00 86.56 204 ASP A CA 1
ATOM 1561 C C . ASP A 1 204 ? -12.029 11.300 -4.045 1.00 86.56 204 ASP A C 1
ATOM 1563 O O . ASP A 1 204 ? -12.565 10.448 -3.334 1.00 86.56 204 ASP A O 1
ATOM 1567 N N . GLU A 1 205 ? -10.705 11.483 -4.038 1.00 85.88 205 GLU A N 1
ATOM 1568 C CA . GLU A 1 205 ? -9.773 10.671 -3.245 1.00 85.88 205 GLU A CA 1
ATOM 1569 C C . GLU A 1 205 ? -9.844 11.044 -1.761 1.00 85.88 205 GLU A C 1
ATOM 1571 O O . GLU A 1 205 ? -9.855 10.173 -0.887 1.00 85.88 205 GLU A O 1
ATOM 1576 N N . GLN A 1 206 ? -9.967 12.340 -1.465 1.00 88.62 206 GLN A N 1
ATOM 1577 C CA . GLN A 1 206 ? -10.183 12.825 -0.103 1.00 88.62 206 GLN A CA 1
ATOM 1578 C C . GLN A 1 206 ? -11.494 12.285 0.485 1.00 88.62 206 GLN A C 1
ATOM 1580 O O . GLN A 1 206 ? -11.525 11.843 1.641 1.00 88.62 206 GLN A O 1
ATOM 1585 N N . ASP A 1 207 ? -12.565 12.283 -0.308 1.00 90.94 207 ASP A N 1
ATOM 1586 C CA . ASP A 1 207 ? -13.857 11.718 0.071 1.00 90.94 207 ASP A CA 1
ATOM 1587 C C . ASP A 1 207 ? -13.756 10.213 0.345 1.00 90.94 207 ASP A C 1
ATOM 1589 O O . ASP A 1 207 ? -14.337 9.724 1.318 1.00 90.94 207 ASP A O 1
ATOM 1593 N N . GLU A 1 208 ? -13.010 9.463 -0.473 1.00 91.81 208 GLU A N 1
ATOM 1594 C CA . GLU A 1 208 ? -12.784 8.029 -0.259 1.00 91.81 208 GLU A CA 1
ATOM 1595 C C . GLU A 1 208 ? -12.076 7.766 1.076 1.00 91.81 208 GLU A C 1
ATOM 1597 O O . GLU A 1 208 ? -12.550 6.954 1.879 1.00 91.81 208 GLU A O 1
ATOM 1602 N N . ILE A 1 209 ? -10.982 8.484 1.349 1.00 93.81 209 ILE A N 1
ATOM 1603 C CA . ILE A 1 209 ? -10.216 8.344 2.597 1.00 93.81 209 ILE A CA 1
ATOM 1604 C C . ILE A 1 209 ? -11.095 8.698 3.802 1.00 93.81 209 ILE A C 1
ATOM 1606 O O . ILE A 1 209 ? -11.094 7.976 4.802 1.00 93.81 209 ILE A O 1
ATOM 1610 N N . THR A 1 210 ? -11.887 9.767 3.700 1.00 95.12 210 THR A N 1
ATOM 1611 C CA . THR A 1 210 ? -12.779 10.224 4.776 1.00 95.12 210 THR A CA 1
ATOM 1612 C C . THR A 1 210 ? -13.876 9.202 5.070 1.00 95.12 210 THR A C 1
ATOM 1614 O O . THR A 1 210 ? -14.079 8.831 6.228 1.00 95.12 210 THR A O 1
ATOM 1617 N N . ARG A 1 211 ? -14.541 8.669 4.035 1.00 95.81 211 ARG A N 1
ATOM 1618 C CA . ARG A 1 211 ? -15.561 7.615 4.194 1.00 95.81 211 ARG A CA 1
ATOM 1619 C C . ARG A 1 211 ? -14.981 6.368 4.849 1.00 95.81 211 ARG A C 1
ATOM 1621 O O . ARG A 1 211 ? -15.593 5.799 5.753 1.00 95.81 211 ARG A O 1
ATOM 1628 N N . LEU A 1 212 ? -13.793 5.954 4.416 1.00 95.81 212 LEU A N 1
ATOM 1629 C CA . LEU A 1 212 ? -13.114 4.801 4.991 1.00 95.81 212 LEU A CA 1
ATOM 1630 C C . LEU A 1 212 ? -12.734 5.042 6.459 1.00 95.81 212 LEU A C 1
ATOM 1632 O O . LEU A 1 212 ? -12.905 4.151 7.290 1.00 95.81 212 LEU A O 1
ATOM 1636 N N . LEU A 1 213 ? -12.265 6.243 6.801 1.00 96.56 213 LEU A N 1
ATOM 1637 C CA . LEU A 1 213 ? -11.943 6.619 8.177 1.00 96.56 213 LEU A CA 1
ATOM 1638 C C . LEU A 1 213 ? -13.174 6.532 9.090 1.00 96.56 213 LEU A C 1
ATOM 1640 O O . LEU A 1 213 ? -13.092 5.971 10.185 1.00 96.56 213 LEU A O 1
ATOM 1644 N N . GLU A 1 214 ? -14.322 7.044 8.645 1.00 95.62 214 GLU A N 1
ATOM 1645 C CA . GLU A 1 214 ? -15.585 6.937 9.382 1.00 95.62 214 GLU A CA 1
ATOM 1646 C C . GLU A 1 214 ? -16.022 5.479 9.568 1.00 95.62 214 GLU A C 1
ATOM 1648 O O . GLU A 1 214 ? -16.403 5.078 10.673 1.00 95.62 214 GLU A O 1
ATOM 1653 N N . GLU A 1 215 ? -15.908 4.656 8.522 1.00 96.00 215 GLU A N 1
ATOM 1654 C CA . GLU A 1 215 ? -16.222 3.229 8.590 1.00 96.00 215 GLU A CA 1
ATOM 1655 C C . GLU A 1 215 ? -15.350 2.506 9.626 1.00 96.00 215 GLU A C 1
ATOM 1657 O O . GLU A 1 215 ? -15.864 1.754 10.461 1.00 96.00 215 GLU A O 1
ATOM 1662 N N . VAL A 1 216 ? -14.038 2.745 9.596 1.00 96.06 216 VAL A N 1
ATOM 1663 C CA . VAL A 1 216 ? -13.079 2.141 10.528 1.00 96.06 216 VAL A CA 1
ATOM 1664 C C . VAL A 1 216 ? -13.359 2.595 11.961 1.00 96.06 216 VAL A C 1
ATOM 1666 O O . VAL A 1 216 ? -13.370 1.763 12.870 1.00 96.06 216 VAL A O 1
ATOM 1669 N N . ARG A 1 217 ? -13.648 3.883 12.183 1.00 95.19 217 ARG A N 1
ATOM 1670 C CA . ARG A 1 217 ? -14.002 4.417 13.511 1.00 95.19 217 ARG A CA 1
ATOM 1671 C C . ARG A 1 217 ? -15.277 3.785 14.058 1.00 95.19 217 ARG A C 1
ATOM 1673 O O . ARG A 1 217 ? -15.317 3.423 15.235 1.00 95.19 217 ARG A O 1
ATOM 1680 N N . ARG A 1 218 ? -16.293 3.585 13.214 1.00 94.31 218 ARG A N 1
ATOM 1681 C CA . ARG A 1 218 ? -17.517 2.867 13.597 1.00 94.31 218 ARG A CA 1
ATOM 1682 C C . ARG A 1 218 ? -17.202 1.435 14.032 1.00 94.31 218 ARG A C 1
ATOM 1684 O O . ARG A 1 218 ? -17.612 1.036 15.120 1.00 94.31 218 ARG A O 1
ATOM 1691 N N . LYS A 1 219 ? -16.432 0.685 13.234 1.00 93.25 219 LYS A N 1
ATOM 1692 C CA . LYS A 1 219 ? -16.019 -0.692 13.569 1.00 93.25 219 LYS A CA 1
ATOM 1693 C C . LYS A 1 219 ? -15.200 -0.760 14.858 1.00 93.25 219 LYS A C 1
ATOM 1695 O O . LYS A 1 219 ? -15.401 -1.671 15.655 1.00 93.25 219 LYS A O 1
ATOM 1700 N N . LEU A 1 220 ? -14.314 0.209 15.090 1.00 92.19 220 LEU A N 1
ATOM 1701 C CA . LEU A 1 220 ? -13.538 0.311 16.326 1.00 92.19 220 LEU A CA 1
ATOM 1702 C C . LEU A 1 220 ? -14.447 0.517 17.550 1.00 92.19 220 LEU A C 1
ATOM 1704 O O . LEU A 1 220 ? -14.255 -0.134 18.577 1.00 92.19 220 LEU A O 1
ATOM 1708 N N . GLY A 1 221 ? -15.454 1.387 17.435 1.00 88.06 221 GLY A N 1
ATOM 1709 C CA . GLY A 1 221 ? -16.451 1.613 18.485 1.00 88.06 221 GLY A CA 1
ATOM 1710 C C . GLY A 1 221 ? -17.292 0.369 18.782 1.00 88.06 221 GLY A C 1
ATOM 1711 O O . GLY A 1 221 ? -17.461 0.000 19.944 1.00 88.06 221 GLY A O 1
ATOM 1712 N N . GLU A 1 222 ? -17.756 -0.323 17.738 1.00 86.56 222 GLU A N 1
ATOM 1713 C CA . GLU A 1 222 ? -18.473 -1.597 17.863 1.00 86.56 222 GLU A CA 1
ATOM 1714 C C . GLU A 1 222 ? -17.603 -2.649 18.550 1.00 86.56 222 GLU A C 1
ATOM 1716 O O . GLU A 1 222 ? -18.026 -3.231 19.548 1.00 86.56 222 GLU A O 1
ATOM 1721 N N . HIS A 1 223 ? -16.365 -2.834 18.090 1.00 78.44 223 HIS A N 1
ATOM 1722 C CA . HIS A 1 223 ? -15.406 -3.761 18.684 1.00 78.44 223 HIS A CA 1
ATOM 1723 C C . HIS A 1 223 ? -15.232 -3.489 20.184 1.00 78.44 223 HIS A C 1
ATOM 1725 O O . HIS A 1 223 ? -15.434 -4.389 20.993 1.00 78.44 223 HIS A O 1
ATOM 1731 N N . ASN A 1 224 ? -14.977 -2.239 20.582 1.00 79.44 224 ASN A N 1
ATOM 1732 C CA . ASN A 1 224 ? -14.795 -1.867 21.989 1.00 79.44 224 ASN A CA 1
ATOM 1733 C C . ASN A 1 224 ? -16.053 -2.076 22.850 1.00 79.44 224 ASN A C 1
ATOM 1735 O O . ASN A 1 224 ? -15.939 -2.390 24.039 1.00 79.44 224 ASN A O 1
ATOM 1739 N N . SER A 1 225 ? -17.247 -1.951 22.266 1.00 73.06 225 SER A N 1
ATOM 1740 C CA . SER A 1 225 ? -18.508 -2.187 22.976 1.00 73.06 225 SER A CA 1
ATOM 1741 C C . SER A 1 225 ? -18.697 -3.656 23.379 1.00 73.06 225 SER A C 1
ATOM 1743 O O . SER A 1 225 ? -19.183 -3.923 24.478 1.00 73.06 225 SER A O 1
ATOM 1745 N N . TYR A 1 226 ? -18.223 -4.608 22.563 1.00 63.38 226 TYR A N 1
ATOM 1746 C CA . TYR A 1 226 ? -18.295 -6.042 22.874 1.00 63.38 226 TYR A CA 1
ATOM 1747 C C . TYR A 1 226 ? -17.390 -6.440 24.047 1.00 63.38 226 TYR A C 1
ATOM 1749 O O . TYR A 1 226 ? -17.798 -7.245 24.882 1.00 63.38 226 TYR A O 1
ATOM 1757 N N . PHE A 1 227 ? -16.195 -5.852 24.162 1.00 61.75 227 PHE A N 1
ATOM 1758 C CA . PHE A 1 227 ? -15.276 -6.131 25.279 1.00 61.75 227 PHE A CA 1
ATOM 1759 C C . PHE A 1 227 ? -15.652 -5.404 26.575 1.00 61.75 227 PHE A C 1
ATOM 1761 O O . PHE A 1 227 ? -15.190 -5.787 27.646 1.00 61.75 227 PHE A O 1
ATOM 1768 N N . SER A 1 228 ? -16.502 -4.378 26.489 1.00 60.12 228 SER A N 1
ATOM 1769 C CA . SER A 1 228 ? -16.958 -3.598 27.644 1.00 60.12 228 SER A CA 1
ATOM 1770 C C . SER A 1 228 ? -18.172 -4.200 28.353 1.00 60.12 228 SER A C 1
ATOM 1772 O O . SER A 1 228 ? -18.612 -3.633 29.350 1.00 60.12 228 SER A O 1
ATOM 1774 N N . SER A 1 229 ? -18.738 -5.315 27.870 1.00 56.28 229 SER A N 1
ATOM 1775 C CA . SER A 1 229 ? -19.861 -5.970 28.547 1.00 56.28 229 SER A CA 1
ATOM 1776 C C . SER A 1 229 ? -19.358 -6.659 29.823 1.00 56.28 229 SER A C 1
ATOM 1778 O O . SER A 1 229 ? -18.621 -7.646 29.726 1.00 56.28 229 SER A O 1
ATOM 1780 N N . PRO A 1 230 ? -19.700 -6.162 31.029 1.00 66.44 230 PRO A N 1
ATOM 1781 C CA . PRO A 1 230 ? -19.284 -6.825 32.248 1.00 66.44 230 PRO A CA 1
ATOM 1782 C C . PRO A 1 230 ? -20.018 -8.161 32.312 1.00 66.44 230 PRO A C 1
ATOM 1784 O O . PRO A 1 230 ? -21.246 -8.208 32.358 1.00 66.44 230 PRO A O 1
ATOM 1787 N N . TYR A 1 231 ? -19.266 -9.259 32.304 1.00 70.06 231 TYR A N 1
ATOM 1788 C CA . TYR A 1 231 ? -19.827 -10.565 32.614 1.00 70.06 231 TYR A CA 1
ATOM 1789 C C . TYR A 1 231 ? -20.421 -10.505 34.026 1.00 70.06 231 TYR A C 1
ATOM 1791 O O . TYR A 1 231 ? -19.687 -10.421 35.011 1.00 70.06 231 TYR A O 1
ATOM 1799 N N . ILE A 1 232 ? -21.752 -10.506 34.123 1.00 72.19 232 ILE A N 1
ATOM 1800 C CA . ILE A 1 232 ? -22.463 -10.634 35.394 1.00 72.19 232 ILE A CA 1
ATOM 1801 C C . ILE A 1 232 ? -22.685 -12.135 35.603 1.00 72.19 232 ILE A C 1
ATOM 1803 O O . ILE A 1 232 ? -23.531 -12.713 34.913 1.00 72.19 232 ILE A O 1
ATOM 1807 N N . PRO A 1 233 ? -21.933 -12.804 36.499 1.00 71.50 233 PRO A N 1
ATOM 1808 C CA . PRO A 1 233 ? -22.206 -14.199 36.809 1.00 71.50 233 PRO A CA 1
ATOM 1809 C C . PRO A 1 233 ? -23.637 -14.331 37.354 1.00 71.50 233 PRO A C 1
ATOM 1811 O O . PRO A 1 233 ? -24.094 -13.447 38.087 1.00 71.50 233 PRO A O 1
ATOM 1814 N N . PRO A 1 234 ? -24.358 -15.417 37.022 1.00 75.50 234 PRO A N 1
ATOM 1815 C CA . PRO A 1 234 ? -25.692 -15.643 37.556 1.00 75.50 234 PRO A CA 1
ATOM 1816 C C . PRO A 1 234 ? -25.639 -15.654 39.087 1.00 75.50 234 PRO A C 1
ATOM 1818 O O . PRO A 1 234 ? -24.798 -16.326 39.688 1.00 75.50 234 PRO A O 1
ATOM 1821 N N . LEU A 1 235 ? -26.538 -14.891 39.713 1.00 70.31 235 LEU A N 1
ATOM 1822 C CA . LEU A 1 235 ? -26.699 -14.885 41.162 1.00 70.31 235 LEU A CA 1
ATOM 1823 C C . LEU A 1 235 ? -27.103 -16.294 41.598 1.00 70.31 235 LEU A C 1
ATOM 1825 O O . LEU A 1 235 ? -28.206 -16.753 41.303 1.00 70.31 235 LEU A O 1
ATOM 1829 N N . VAL A 1 236 ? -26.199 -16.985 42.291 1.00 74.56 236 VAL A N 1
ATOM 1830 C CA . VAL A 1 236 ? -26.510 -18.249 42.956 1.00 74.56 236 VAL A CA 1
ATOM 1831 C C . VAL A 1 236 ? -27.444 -17.919 44.116 1.00 74.56 236 VAL A C 1
ATOM 1833 O O . VAL A 1 236 ? -27.006 -17.568 45.209 1.00 74.56 236 VAL A O 1
ATOM 1836 N N . THR A 1 237 ? -28.751 -17.991 43.880 1.00 72.00 237 THR A N 1
ATOM 1837 C CA . THR A 1 237 ? -29.742 -18.014 44.953 1.00 72.00 237 THR A CA 1
ATOM 1838 C C . THR A 1 237 ? -29.705 -19.407 45.572 1.00 72.00 237 THR A C 1
ATOM 1840 O O . THR A 1 237 ? -30.365 -20.325 45.087 1.00 72.00 237 THR A O 1
ATOM 1843 N N . GLY A 1 238 ? -28.861 -19.586 46.590 1.00 72.88 238 GLY A N 1
ATOM 1844 C CA . GLY A 1 238 ? -28.887 -20.778 47.436 1.00 72.88 238 GLY A CA 1
ATOM 1845 C C . GLY A 1 238 ? -30.202 -20.825 48.213 1.00 72.88 238 GLY A C 1
ATOM 1846 O O . GLY A 1 238 ? -30.512 -19.877 48.937 1.00 72.88 238 GLY A O 1
ATOM 1847 N N . GLY A 1 239 ? -30.975 -21.889 47.994 1.00 64.69 239 GLY A N 1
ATOM 1848 C CA . GLY A 1 239 ? -32.120 -22.283 48.819 1.00 64.69 239 GLY A CA 1
ATOM 1849 C C . GLY A 1 239 ? -31.727 -23.264 49.912 1.00 64.69 239 GLY A C 1
ATOM 1850 O O . GLY A 1 239 ? -30.596 -23.801 49.845 1.00 64.69 239 GLY A O 1
#

Organism: NCBI:txid2834276